Protein AF-A0A927UXX3-F1 (afdb_monomer_lite)

Foldseek 3Di:
DDVVVVCVVVVVVCVVVVVVVVVVVVVVVVVVVVVVVVVVVVVVVVVVVVVVVVVVVCVVDDDDDDDDDDDDDDDDDDDDDDDDDDDDDDDDDDDDDDDDDPDPFDLVFKWKKKQKDQQRQWIATQVFQWTAPGPPDPDRVLRIDGHHDDPVRSVVLLVLVVVLPLVVADQEDDLQQAADVRFMKIWMWIQGSNDTGIHIHTRHHPDLDHPDPSSNSVSVSSVVVVVVVCPDPRNVPRDDDDPPPD

pLDDT: mean 72.84, std 22.85, range [33.12, 98.31]

Secondary structure (DSSP, 8-state):
--HHHHHHHHHHHHHHHHHHHHHHHHHHHHHHHHHHHHHHHHHHHHHHHHHHHHHHHHGGG---------------------PPP----PPP--------------GGG-EEEEEESBTT-EEEETTTTEEES-SSSSSGGGGEEE-PPPHHHHHHHHHHHHTT-GGGS-SB---S----SS-EEEEEEEEETTEEEEEEEEEE-SSS--SSHHHHHHHHHHHHHHHHHHTSHHHHHSPPP-----

Structure (mmCIF, N/CA/C/O backbone):
data_AF-A0A927UXX3-F1
#
_entry.id   AF-A0A927UXX3-F1
#
loop_
_atom_site.group_PDB
_atom_site.id
_atom_site.type_symbol
_atom_site.label_atom_id
_atom_site.label_alt_id
_atom_site.label_comp_id
_atom_site.label_asym_id
_atom_site.label_entity_id
_atom_site.label_seq_id
_atom_site.pdbx_PDB_ins_code
_atom_site.Cartn_x
_atom_site.Cartn_y
_atom_site.Cartn_z
_atom_site.occupancy
_atom_site.B_iso_or_equiv
_atom_site.auth_seq_id
_atom_site.auth_comp_id
_atom_site.auth_asym_id
_atom_site.auth_atom_id
_atom_site.pdbx_PDB_model_num
ATOM 1 N N . MET A 1 1 ? -18.982 24.729 -26.964 1.00 47.19 1 MET A N 1
ATOM 2 C CA . MET A 1 1 ? -17.592 24.436 -26.570 1.00 47.19 1 MET A CA 1
ATOM 3 C C . MET A 1 1 ? -17.297 23.037 -27.041 1.00 47.19 1 MET A C 1
ATOM 5 O O . MET A 1 1 ? -18.075 22.145 -26.709 1.00 47.19 1 MET A O 1
ATOM 9 N N . LYS A 1 2 ? -16.298 22.874 -27.907 1.00 41.34 2 LYS A N 1
ATOM 10 C CA . LYS A 1 2 ? -15.897 21.551 -28.392 1.00 41.34 2 LYS A CA 1
ATOM 11 C C . LYS A 1 2 ? -15.046 20.890 -27.303 1.00 41.34 2 LYS A C 1
ATOM 13 O O . LYS A 1 2 ? -14.415 21.593 -26.522 1.00 41.34 2 LYS A O 1
ATOM 18 N N . LYS A 1 3 ? -15.067 19.555 -27.204 1.00 38.72 3 LYS A N 1
ATOM 19 C CA . LYS A 1 3 ? -14.290 18.807 -26.192 1.00 38.72 3 LYS A CA 1
ATOM 20 C C . LYS A 1 3 ? -12.789 19.123 -26.281 1.00 38.72 3 LYS A C 1
ATOM 22 O O . LYS A 1 3 ? -12.122 19.158 -25.260 1.00 38.72 3 LYS A O 1
ATOM 27 N N . GLU A 1 4 ? -12.303 19.437 -27.477 1.00 43.06 4 GLU A N 1
ATOM 28 C CA . GLU A 1 4 ? -10.925 19.856 -27.766 1.00 43.06 4 GLU A CA 1
ATOM 29 C C . GLU A 1 4 ? -10.535 21.160 -27.040 1.00 43.06 4 GLU A C 1
ATOM 31 O O . GLU A 1 4 ? -9.472 21.215 -26.430 1.00 43.06 4 GLU A O 1
ATOM 36 N N . ASP A 1 5 ? -11.448 22.137 -26.952 1.00 43.06 5 ASP A N 1
ATOM 37 C CA . ASP A 1 5 ? -11.224 23.406 -26.233 1.00 43.06 5 ASP A CA 1
ATOM 38 C C . ASP A 1 5 ? -11.104 23.201 -24.701 1.00 43.06 5 ASP A C 1
ATOM 40 O O . ASP A 1 5 ? -10.572 24.045 -23.982 1.00 43.06 5 ASP A O 1
ATOM 44 N N . LEU A 1 6 ? -11.622 22.077 -24.182 1.00 46.78 6 LEU A N 1
ATOM 45 C CA . LEU A 1 6 ? -11.511 21.673 -22.774 1.00 46.78 6 LEU A CA 1
ATOM 46 C C . LEU A 1 6 ? -10.175 20.970 -22.484 1.00 46.78 6 LEU A C 1
ATOM 48 O O . LEU A 1 6 ? -9.655 21.122 -21.385 1.00 46.78 6 LEU A O 1
ATOM 52 N N . PHE A 1 7 ? -9.598 20.238 -23.443 1.00 42.41 7 PHE A N 1
ATOM 53 C CA . PHE A 1 7 ? -8.296 19.576 -23.279 1.00 42.41 7 PHE A CA 1
ATOM 54 C C . PHE A 1 7 ? -7.120 20.551 -23.363 1.00 42.41 7 PHE A C 1
ATOM 56 O O . PHE A 1 7 ? -6.165 20.373 -22.612 1.00 42.41 7 PHE A O 1
ATOM 63 N N . GLU A 1 8 ? -7.202 21.594 -24.194 1.00 44.72 8 GLU A N 1
ATOM 64 C CA . GLU A 1 8 ? -6.200 22.674 -24.223 1.00 44.72 8 GLU A CA 1
ATOM 65 C C . GLU A 1 8 ? -6.219 23.470 -22.910 1.00 44.72 8 GLU A C 1
ATOM 67 O O . GLU A 1 8 ? -5.190 23.628 -22.260 1.00 44.72 8 GLU A O 1
ATOM 72 N N . SER A 1 9 ? -7.415 23.835 -22.433 1.00 50.12 9 SER A N 1
ATOM 73 C CA . SER A 1 9 ? -7.591 24.502 -21.138 1.00 50.12 9 SER A CA 1
ATOM 74 C C . SER A 1 9 ? -7.153 23.631 -19.950 1.00 50.12 9 SER A C 1
ATOM 76 O O . SER A 1 9 ? -6.574 24.154 -19.004 1.00 50.12 9 SER A O 1
ATOM 78 N N . ILE A 1 10 ? -7.407 22.317 -19.964 1.00 48.19 10 ILE A N 1
ATOM 79 C CA . ILE A 1 10 ? -6.989 21.402 -18.885 1.00 48.19 10 ILE A CA 1
ATOM 80 C C . ILE A 1 10 ? -5.500 21.047 -18.991 1.00 48.19 10 ILE A C 1
ATOM 82 O O . ILE A 1 10 ? -4.881 20.795 -17.963 1.00 48.19 10 ILE A O 1
ATOM 86 N N . GLY A 1 11 ? -4.914 21.029 -20.190 1.00 45.84 11 GLY A N 1
ATOM 87 C CA . GLY A 1 11 ? -3.477 20.849 -20.411 1.00 45.84 11 GLY A CA 1
ATOM 88 C C . GLY A 1 11 ? -2.668 22.026 -19.869 1.00 45.84 11 GLY A C 1
ATOM 89 O O . GLY A 1 11 ? -1.736 21.811 -19.100 1.00 45.84 11 GLY A O 1
ATOM 90 N N . GLU A 1 12 ? -3.104 23.257 -20.155 1.00 46.09 12 GLU A N 1
ATOM 91 C CA . GLU A 1 12 ? -2.495 24.473 -19.597 1.00 46.09 12 GLU A CA 1
ATOM 92 C C . GLU A 1 12 ? -2.657 24.549 -18.068 1.00 46.09 12 GLU A C 1
ATOM 94 O O . GLU A 1 12 ? -1.697 24.856 -17.364 1.00 46.09 12 GLU A O 1
ATOM 99 N N . ILE A 1 13 ? -3.825 24.168 -17.526 1.00 50.12 13 ILE A N 1
ATOM 100 C CA . ILE A 1 13 ? -4.035 24.081 -16.068 1.00 50.12 13 ILE A CA 1
ATOM 101 C C . ILE A 1 13 ? -3.188 22.945 -15.454 1.00 50.12 13 ILE A C 1
ATOM 103 O O . ILE A 1 13 ? -2.647 23.101 -14.364 1.00 50.12 13 ILE A O 1
ATOM 107 N N . LYS A 1 14 ? -3.024 21.796 -16.123 1.00 47.53 14 LYS A N 1
ATOM 108 C CA . LYS A 1 14 ? -2.207 20.678 -15.614 1.00 47.53 14 LYS A CA 1
ATOM 109 C C . LYS A 1 14 ? -0.721 21.007 -15.598 1.00 47.53 14 LYS A C 1
ATOM 111 O O . LYS A 1 14 ? -0.069 20.644 -14.625 1.00 47.53 14 LYS A O 1
ATOM 116 N N . ASP A 1 15 ? -0.198 21.702 -16.600 1.00 48.94 15 ASP A N 1
ATOM 117 C CA . ASP A 1 15 ? 1.211 22.098 -16.603 1.00 48.94 15 ASP A CA 1
ATOM 118 C C . ASP A 1 15 ? 1.491 23.186 -15.555 1.00 48.94 15 ASP A C 1
ATOM 120 O O . ASP A 1 15 ? 2.493 23.090 -14.848 1.00 48.94 15 ASP A O 1
ATOM 124 N N . GLU A 1 16 ? 0.572 24.133 -15.335 1.00 47.62 16 GLU A N 1
ATOM 125 C CA . GLU A 1 16 ? 0.714 25.151 -14.282 1.00 47.62 16 GLU A CA 1
ATOM 126 C C . GLU A 1 16 ? 0.650 24.536 -12.867 1.00 47.62 16 GLU A C 1
ATOM 128 O O . GLU A 1 16 ? 1.525 24.803 -12.038 1.00 47.62 16 GLU A O 1
ATOM 133 N N . TYR A 1 17 ? -0.297 23.625 -12.598 1.00 49.69 17 TYR A N 1
ATOM 134 C CA . TYR A 1 17 ? -0.423 22.961 -11.290 1.00 49.69 17 TYR A CA 1
ATOM 135 C C . TYR A 1 17 ? 0.658 21.901 -11.034 1.00 49.69 17 TYR A C 1
ATOM 137 O O . TYR A 1 17 ? 1.100 21.741 -9.893 1.00 49.69 17 TYR A O 1
ATOM 145 N N . VAL A 1 18 ? 1.113 21.175 -12.062 1.00 49.72 18 VAL A N 1
ATOM 146 C CA . VAL A 1 18 ? 2.228 20.224 -11.927 1.00 49.72 18 VAL A CA 1
ATOM 147 C C . VAL A 1 18 ? 3.533 20.980 -11.725 1.00 49.72 18 VAL A C 1
ATOM 149 O O . VAL A 1 18 ? 4.314 20.574 -10.868 1.00 49.72 18 VAL A O 1
ATOM 152 N N . GLU A 1 19 ? 3.766 22.097 -12.420 1.00 51.16 19 GLU A N 1
ATO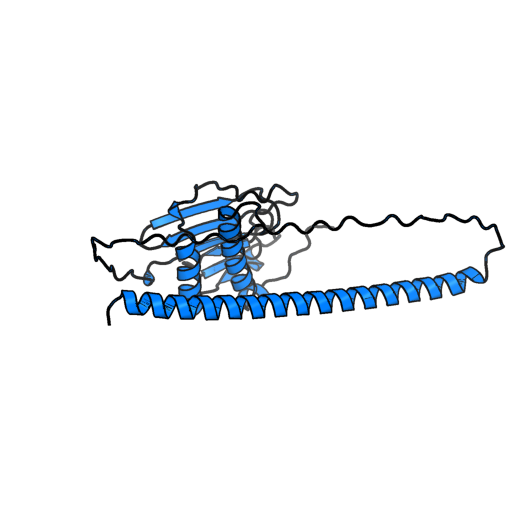M 153 C CA . GLU A 1 19 ? 4.968 22.912 -12.226 1.00 51.16 19 GLU A CA 1
ATOM 154 C C . GLU A 1 19 ? 4.964 23.626 -10.861 1.00 51.16 19 GLU A C 1
ATOM 156 O O . GLU A 1 19 ? 6.008 23.688 -10.202 1.00 51.16 19 GLU A O 1
ATOM 161 N N . GLU A 1 20 ? 3.810 24.098 -10.379 1.00 52.22 20 GLU A N 1
ATOM 162 C CA . GLU A 1 20 ? 3.670 24.704 -9.049 1.00 52.22 20 GLU A CA 1
ATOM 163 C C . GLU A 1 20 ? 3.816 23.658 -7.927 1.00 52.22 20 GLU A C 1
ATOM 165 O O . GLU A 1 20 ? 4.595 23.872 -6.994 1.00 52.22 20 GLU A O 1
ATOM 170 N N . ALA A 1 21 ? 3.227 22.464 -8.066 1.00 51.84 21 ALA A N 1
ATOM 171 C CA . ALA A 1 21 ? 3.424 21.352 -7.130 1.00 51.84 21 ALA A CA 1
ATOM 172 C C . ALA A 1 21 ? 4.865 20.809 -7.153 1.00 51.84 21 ALA A C 1
ATOM 174 O O . ALA A 1 21 ? 5.419 20.479 -6.099 1.00 51.84 21 ALA A O 1
ATOM 175 N N . HIS A 1 22 ? 5.526 20.767 -8.318 1.00 49.94 22 HIS A N 1
ATOM 176 C CA . HIS A 1 22 ? 6.949 20.425 -8.407 1.00 49.94 22 HIS A CA 1
ATOM 177 C C . HIS A 1 22 ? 7.821 21.504 -7.758 1.00 49.94 22 HIS A C 1
ATOM 179 O O . HIS A 1 22 ? 8.763 21.169 -7.037 1.00 49.94 22 HIS A O 1
ATOM 185 N N . LYS A 1 23 ? 7.514 22.794 -7.951 1.00 51.22 23 LYS A N 1
ATOM 186 C CA . LYS A 1 23 ? 8.224 23.906 -7.296 1.00 51.22 23 LYS A CA 1
ATOM 187 C C . LYS A 1 23 ? 8.028 23.864 -5.782 1.00 51.22 23 LYS A C 1
ATOM 189 O O . LYS A 1 23 ? 9.021 23.951 -5.059 1.00 51.22 23 LYS A O 1
ATOM 194 N N . GLU A 1 24 ? 6.816 23.637 -5.282 1.00 49.62 24 GLU A N 1
ATOM 195 C CA . GLU A 1 24 ? 6.557 23.491 -3.847 1.00 49.62 24 GLU A CA 1
ATOM 196 C C . GLU A 1 24 ? 7.205 22.231 -3.260 1.00 49.62 24 GLU A C 1
ATOM 198 O O . GLU A 1 24 ? 7.810 22.301 -2.187 1.00 49.62 24 GLU A O 1
ATOM 203 N N . CYS A 1 25 ? 7.184 21.099 -3.969 1.00 49.12 25 CYS A N 1
ATOM 204 C CA . CYS A 1 25 ? 7.845 19.863 -3.544 1.00 49.12 25 CYS A CA 1
ATOM 205 C C . CYS A 1 25 ? 9.378 20.014 -3.531 1.00 49.12 25 CYS A C 1
ATOM 207 O O . CYS A 1 25 ? 10.034 19.641 -2.555 1.00 49.12 25 CYS A O 1
ATOM 209 N N . ILE A 1 26 ? 9.965 20.669 -4.540 1.00 51.59 26 ILE A N 1
ATOM 210 C CA . ILE A 1 26 ? 11.399 20.998 -4.586 1.00 51.59 26 ILE A CA 1
ATOM 211 C C . ILE A 1 26 ? 11.767 21.995 -3.479 1.00 51.59 26 ILE A C 1
ATOM 213 O O . ILE A 1 26 ? 12.810 21.834 -2.840 1.00 51.59 26 ILE A O 1
ATOM 217 N N . VAL A 1 27 ? 10.931 22.999 -3.198 1.00 53.09 27 VAL A N 1
ATOM 218 C CA . VAL A 1 27 ? 11.154 23.966 -2.110 1.00 53.09 27 VAL A CA 1
ATOM 219 C C . VAL A 1 27 ? 11.043 23.284 -0.743 1.00 53.09 27 VAL A C 1
ATOM 221 O O . VAL A 1 27 ? 11.898 23.512 0.116 1.00 53.09 27 VAL A O 1
ATOM 224 N N . LYS A 1 28 ? 10.079 22.379 -0.541 1.00 51.03 28 LYS A N 1
ATOM 225 C CA . LYS A 1 28 ? 9.902 21.608 0.704 1.00 51.03 28 LYS A CA 1
ATOM 226 C C . LYS A 1 28 ? 11.042 20.600 0.906 1.00 51.03 28 LYS A C 1
ATOM 228 O O . LYS A 1 28 ? 11.599 20.532 2.003 1.00 51.03 28 LYS A O 1
ATOM 233 N N . LYS A 1 29 ? 11.496 19.926 -0.160 1.00 48.56 29 LYS A N 1
ATOM 234 C CA . LYS A 1 29 ? 12.677 19.038 -0.166 1.00 48.56 29 LYS A CA 1
ATOM 235 C C . LYS A 1 29 ? 13.975 19.812 0.097 1.00 48.56 29 LYS A C 1
ATOM 237 O O . LYS A 1 29 ? 14.795 19.372 0.902 1.00 48.56 29 LYS A O 1
ATOM 242 N N . LYS A 1 30 ? 14.146 21.012 -0.480 1.00 50.16 30 LYS A N 1
ATOM 243 C CA . LYS A 1 30 ? 15.277 21.915 -0.175 1.00 50.16 30 LYS A CA 1
ATOM 244 C C . LYS A 1 30 ? 15.240 22.418 1.272 1.00 50.16 30 LYS A C 1
ATOM 246 O O . LYS A 1 30 ? 16.288 22.458 1.916 1.00 50.16 30 LYS A O 1
ATOM 251 N N . ARG A 1 31 ? 14.060 22.747 1.811 1.00 49.47 31 ARG A N 1
ATOM 252 C CA . ARG A 1 31 ? 13.892 23.210 3.200 1.00 49.47 31 ARG A CA 1
ATOM 253 C C . ARG A 1 31 ? 14.181 22.101 4.216 1.00 49.47 31 ARG A C 1
ATOM 255 O O . ARG A 1 31 ? 14.863 22.361 5.205 1.00 49.47 31 ARG A O 1
ATOM 262 N N . ASN A 1 32 ? 13.760 20.867 3.932 1.00 51.31 32 ASN A N 1
ATOM 263 C CA . ASN A 1 32 ? 14.058 19.699 4.766 1.00 51.31 32 ASN A CA 1
ATOM 264 C C . ASN A 1 32 ? 15.544 19.309 4.701 1.00 51.31 32 ASN A C 1
ATOM 266 O O . ASN A 1 32 ? 16.142 19.022 5.736 1.00 51.31 32 ASN A O 1
ATOM 270 N N . ASN A 1 33 ? 16.184 19.408 3.530 1.00 54.94 33 ASN A N 1
ATOM 271 C CA . ASN A 1 33 ? 17.631 19.203 3.410 1.00 54.94 33 ASN A CA 1
ATOM 272 C C . ASN A 1 33 ? 18.452 20.292 4.119 1.00 54.94 33 ASN A C 1
ATOM 274 O O . ASN A 1 33 ? 19.500 19.990 4.686 1.00 54.94 33 ASN A O 1
ATOM 278 N N . ALA A 1 34 ? 17.994 21.547 4.132 1.00 56.59 34 ALA A N 1
ATOM 279 C CA . ALA A 1 34 ? 18.649 22.613 4.892 1.00 56.59 34 ALA A CA 1
ATOM 280 C C . ALA A 1 34 ? 18.532 22.389 6.411 1.00 56.59 34 ALA A C 1
ATOM 282 O O . ALA A 1 34 ? 19.519 22.544 7.129 1.00 56.59 34 ALA A O 1
ATOM 283 N N . TRP A 1 35 ? 17.361 21.953 6.890 1.00 52.16 35 TRP A N 1
ATOM 284 C CA . TRP A 1 35 ? 17.145 21.592 8.295 1.00 52.16 35 TRP A CA 1
ATOM 285 C C . TRP A 1 35 ? 17.975 20.373 8.723 1.00 52.16 35 TRP A C 1
ATOM 287 O O . TRP A 1 35 ? 18.614 20.413 9.772 1.00 52.16 35 TRP A O 1
ATOM 297 N N . MET A 1 36 ? 18.060 19.333 7.887 1.00 53.25 36 MET A N 1
ATOM 298 C CA . MET A 1 36 ? 18.908 18.158 8.137 1.00 53.25 36 MET A CA 1
ATOM 299 C C . MET A 1 36 ? 20.404 18.508 8.139 1.00 53.25 36 MET A C 1
ATOM 301 O O . MET A 1 36 ? 21.141 18.040 9.007 1.00 53.25 36 MET A O 1
ATOM 305 N N . LYS A 1 37 ? 20.861 19.398 7.243 1.00 55.34 37 LYS A N 1
ATOM 306 C CA . LYS A 1 37 ? 22.239 19.923 7.268 1.00 55.34 37 LYS A CA 1
ATOM 307 C C . LYS A 1 37 ? 22.514 20.761 8.517 1.00 55.34 37 LYS A C 1
ATOM 309 O O . LYS A 1 37 ? 23.597 20.647 9.087 1.00 55.34 37 LYS A O 1
ATOM 314 N N . TYR A 1 38 ? 21.549 21.560 8.977 1.00 59.59 38 TYR A N 1
ATOM 315 C CA . TYR A 1 38 ? 21.686 22.335 10.211 1.00 59.59 38 TYR A CA 1
ATOM 316 C C . TYR A 1 38 ? 21.766 21.424 11.444 1.00 59.59 38 TYR A C 1
ATOM 318 O O . TYR A 1 38 ? 22.685 21.576 12.244 1.00 59.59 38 TYR A O 1
ATOM 326 N N . ILE A 1 39 ? 20.893 20.416 11.554 1.00 60.72 39 ILE A N 1
ATOM 327 C CA . ILE A 1 39 ? 20.929 19.424 12.644 1.00 60.72 39 ILE A CA 1
ATOM 328 C C . ILE A 1 39 ? 22.248 18.638 12.628 1.00 60.72 39 ILE A C 1
ATOM 330 O O . ILE A 1 39 ? 22.878 18.487 13.673 1.00 60.72 39 ILE A O 1
ATOM 334 N N . SER A 1 40 ? 22.714 18.203 11.452 1.00 50.53 40 SER A N 1
ATOM 335 C CA . SER A 1 40 ? 24.003 17.516 11.300 1.00 50.53 40 SER A CA 1
ATOM 336 C C . SER A 1 40 ? 25.188 18.408 11.695 1.00 50.53 40 SER A C 1
ATOM 338 O O . SER A 1 40 ? 26.091 17.958 12.400 1.00 50.53 40 SER A O 1
ATOM 340 N N . THR A 1 41 ? 25.159 19.693 11.332 1.00 64.44 41 THR A N 1
ATOM 341 C CA . THR A 1 41 ? 26.217 20.652 11.693 1.00 64.44 41 THR A CA 1
ATOM 342 C C . THR A 1 41 ? 26.222 20.939 13.196 1.00 64.44 41 THR A C 1
ATOM 344 O O . THR A 1 41 ? 27.284 20.946 13.816 1.00 64.44 41 THR A O 1
ATOM 347 N N . VAL A 1 42 ? 25.050 21.116 13.815 1.00 64.94 42 VAL A N 1
ATOM 348 C CA . VAL A 1 42 ? 24.925 21.329 15.268 1.00 64.94 42 VAL A CA 1
ATOM 349 C C . VAL A 1 42 ? 25.365 20.084 16.046 1.00 64.94 42 VAL A C 1
ATOM 351 O O . VAL A 1 42 ? 26.093 20.212 17.031 1.00 64.94 42 VAL A O 1
ATOM 354 N N . ALA A 1 43 ? 25.008 18.882 15.582 1.00 61.94 43 ALA A N 1
ATOM 355 C CA . ALA A 1 43 ? 25.474 17.626 16.170 1.00 61.94 43 ALA A CA 1
ATOM 356 C C . ALA A 1 43 ? 26.996 17.449 16.021 1.00 61.94 43 ALA A C 1
ATOM 358 O O . ALA A 1 43 ? 27.665 17.057 16.978 1.00 61.94 43 ALA A O 1
ATOM 359 N N . GLY A 1 44 ? 27.561 17.810 14.863 1.00 62.00 44 GLY A N 1
ATOM 360 C CA . GLY A 1 44 ? 29.006 17.813 14.627 1.00 62.00 44 GLY A CA 1
ATOM 361 C C . GLY A 1 44 ? 29.752 18.779 15.550 1.00 62.00 44 GLY A C 1
ATOM 362 O O . GLY A 1 44 ? 30.758 18.402 16.148 1.00 62.00 44 GLY A O 1
ATOM 363 N N . ILE A 1 45 ? 29.230 19.994 15.747 1.00 66.88 45 ILE A N 1
ATOM 364 C CA . ILE A 1 45 ? 29.806 20.979 16.677 1.00 66.88 45 ILE A CA 1
ATOM 365 C C . ILE A 1 45 ? 29.720 20.472 18.124 1.00 66.88 45 ILE A C 1
ATOM 367 O O . ILE A 1 45 ? 30.704 20.567 18.855 1.00 66.88 45 ILE A O 1
ATOM 371 N N . ALA A 1 46 ? 28.596 19.881 18.542 1.00 62.66 46 ALA A N 1
ATOM 372 C CA . ALA A 1 46 ? 28.449 19.312 19.885 1.00 62.66 46 ALA A CA 1
ATOM 373 C C . ALA A 1 46 ? 29.420 18.143 20.138 1.00 62.66 46 ALA A C 1
ATOM 375 O O . ALA A 1 46 ? 30.039 18.075 21.204 1.00 62.66 46 ALA A O 1
ATOM 376 N N . ALA A 1 47 ? 29.616 17.268 19.148 1.00 63.84 47 ALA A N 1
ATOM 377 C CA . ALA A 1 47 ? 30.608 16.197 19.213 1.00 63.84 47 ALA A CA 1
ATOM 378 C C . ALA A 1 47 ? 32.040 16.754 19.280 1.00 63.84 47 ALA A C 1
ATOM 380 O O . ALA A 1 47 ? 32.848 16.277 20.075 1.00 63.84 47 ALA A O 1
ATOM 381 N N . LEU A 1 48 ? 32.342 17.813 18.525 1.00 65.00 48 LEU A N 1
ATOM 382 C CA . LEU A 1 48 ? 33.650 18.469 18.547 1.00 65.00 48 LEU A CA 1
ATOM 383 C C . LEU A 1 48 ? 33.917 19.160 19.897 1.00 65.00 48 LEU A C 1
ATOM 385 O O . LEU A 1 48 ? 35.017 19.046 20.434 1.00 65.00 48 LEU A O 1
ATOM 389 N N . PHE A 1 49 ? 32.904 19.778 20.514 1.00 66.38 49 PHE A N 1
ATOM 390 C CA . PHE A 1 49 ? 32.992 20.295 21.885 1.00 66.38 49 PHE A CA 1
ATOM 391 C C . PHE A 1 49 ? 33.199 19.180 22.918 1.00 66.38 49 PHE A C 1
ATOM 393 O O . PHE A 1 49 ? 34.017 19.343 23.824 1.00 66.38 49 PHE A O 1
ATOM 400 N N . ALA A 1 50 ? 32.524 18.036 22.779 1.00 64.69 50 ALA A N 1
ATOM 401 C CA . ALA A 1 50 ? 32.739 16.885 23.656 1.00 64.69 50 ALA A CA 1
ATOM 402 C C . ALA A 1 50 ? 34.168 16.334 23.521 1.00 64.69 50 ALA A C 1
ATOM 404 O O . ALA A 1 50 ? 34.824 16.085 24.534 1.00 64.69 50 ALA A O 1
ATOM 405 N N . VAL A 1 51 ? 34.691 16.233 22.292 1.00 65.69 51 VAL A N 1
ATOM 406 C CA . VAL A 1 51 ? 36.085 15.845 22.037 1.00 65.69 51 VAL A CA 1
ATOM 407 C C . VAL A 1 51 ? 37.049 16.866 22.633 1.00 65.69 51 VAL A C 1
ATOM 409 O O . VAL A 1 51 ? 37.978 16.442 23.302 1.00 65.69 51 VAL A O 1
ATOM 412 N N . ILE A 1 52 ? 36.821 18.179 22.503 1.00 68.12 52 ILE A N 1
ATOM 413 C CA . ILE A 1 52 ? 37.673 19.219 23.117 1.00 68.12 52 ILE A CA 1
ATOM 414 C C . ILE A 1 52 ? 37.648 19.145 24.650 1.00 68.12 52 ILE A C 1
ATOM 416 O O . ILE A 1 52 ? 38.693 19.285 25.280 1.00 68.12 52 ILE A O 1
ATOM 420 N N . VAL A 1 53 ? 36.493 18.898 25.275 1.00 65.88 53 VAL A N 1
ATOM 421 C CA . VAL A 1 53 ? 36.390 18.749 26.741 1.00 65.88 53 VAL A CA 1
ATOM 422 C C . VAL A 1 53 ? 37.109 17.484 27.219 1.00 65.88 53 VAL A C 1
ATOM 424 O O . VAL A 1 53 ? 37.781 17.505 28.255 1.00 65.88 53 VAL A O 1
ATOM 427 N N . ILE A 1 54 ? 37.013 16.392 26.458 1.00 64.00 54 ILE A N 1
ATOM 428 C CA . ILE A 1 54 ? 37.748 15.153 26.727 1.00 64.00 54 ILE A CA 1
ATOM 429 C C . ILE A 1 54 ? 39.253 15.391 26.520 1.00 64.00 54 ILE A C 1
ATOM 431 O O . ILE A 1 54 ? 40.033 15.147 27.437 1.00 64.00 54 ILE A O 1
ATOM 435 N N . PHE A 1 55 ? 39.676 15.971 25.394 1.00 55.12 55 PHE A N 1
ATOM 436 C CA . PHE A 1 55 ? 41.080 16.288 25.109 1.00 55.12 55 PHE A CA 1
ATOM 437 C C . PHE A 1 55 ? 41.667 17.268 26.130 1.00 55.12 55 PHE A C 1
ATOM 439 O O . PHE A 1 55 ? 42.780 17.061 26.594 1.00 55.12 55 PHE A O 1
ATOM 446 N N . GLY A 1 56 ? 40.915 18.274 26.581 1.00 56.59 56 GLY A N 1
ATOM 447 C CA . GLY A 1 56 ? 41.335 19.193 27.642 1.00 56.59 56 GLY A CA 1
ATOM 448 C C . GLY A 1 56 ? 41.598 18.492 28.981 1.00 56.59 56 GLY A C 1
ATOM 449 O O . GLY A 1 56 ? 42.492 18.900 29.724 1.00 56.59 56 GLY A O 1
ATOM 450 N N . LYS A 1 57 ? 40.886 17.394 29.276 1.00 54.62 57 LYS A N 1
ATOM 451 C CA . LYS A 1 57 ? 41.193 16.524 30.424 1.00 54.62 57 LYS A CA 1
ATOM 452 C C . LYS A 1 57 ? 42.416 15.632 30.181 1.00 54.62 57 LYS A C 1
ATOM 454 O O . LYS A 1 57 ? 43.181 15.412 31.119 1.00 54.62 57 LYS A O 1
ATOM 459 N N . TYR A 1 58 ? 42.625 15.157 28.953 1.00 49.50 58 TYR A N 1
ATOM 460 C CA . TYR A 1 58 ? 43.743 14.273 28.595 1.00 49.50 58 TYR A CA 1
ATOM 461 C C . TYR A 1 58 ? 45.078 15.006 28.357 1.00 49.50 58 TYR A C 1
ATOM 463 O O . TYR A 1 58 ? 46.128 14.440 28.639 1.00 49.50 58 TYR A O 1
ATOM 471 N N . VAL A 1 59 ? 45.082 16.284 27.956 1.00 47.28 59 VAL A N 1
ATOM 472 C CA . VAL A 1 59 ? 46.307 17.090 27.734 1.00 47.28 59 VAL A CA 1
ATOM 473 C C . VAL A 1 59 ? 47.076 17.372 29.035 1.00 47.28 59 VAL A C 1
ATOM 475 O O . VAL A 1 59 ? 48.276 17.627 29.001 1.00 47.28 59 VAL A O 1
ATOM 478 N N . LYS A 1 60 ? 46.448 17.232 30.213 1.00 48.00 60 LYS A N 1
ATOM 479 C CA . LYS A 1 60 ? 47.170 17.266 31.501 1.00 48.00 60 LYS A CA 1
ATOM 480 C C . LYS A 1 60 ? 48.014 16.001 31.751 1.00 48.00 60 LYS A C 1
ATOM 482 O O . LYS A 1 60 ? 48.828 15.983 32.671 1.00 48.00 60 LYS A O 1
ATOM 487 N N . TYR A 1 61 ? 47.830 14.961 30.940 1.00 50.69 61 TYR A N 1
ATOM 488 C CA . TYR A 1 61 ? 48.459 13.654 31.083 1.00 50.69 61 TYR A CA 1
ATOM 489 C C . TYR A 1 61 ? 48.840 13.073 29.716 1.00 50.69 61 TYR A C 1
ATOM 491 O O . TYR A 1 61 ? 48.281 12.054 29.342 1.00 50.69 61 TYR A O 1
ATOM 499 N N . MET A 1 62 ? 49.787 13.662 28.977 1.00 38.62 62 MET A N 1
ATOM 500 C CA . MET A 1 62 ? 50.685 12.868 28.118 1.00 38.62 62 MET A CA 1
ATOM 501 C C . MET A 1 62 ? 51.952 13.638 27.700 1.00 38.62 62 MET A C 1
ATOM 503 O O . MET A 1 62 ? 51.878 14.837 27.431 1.00 38.62 62 MET A O 1
ATOM 507 N N . PRO A 1 63 ? 53.110 12.949 27.654 1.00 42.19 63 PRO A N 1
ATOM 508 C CA . PRO A 1 63 ? 54.393 13.493 27.221 1.00 42.19 63 PRO A CA 1
ATOM 509 C C . PRO A 1 63 ? 54.534 13.539 25.689 1.00 42.19 63 PRO A C 1
ATOM 511 O O . PRO A 1 63 ? 53.948 12.738 24.962 1.00 42.19 63 PRO A O 1
ATOM 514 N N . GLU A 1 64 ? 55.358 14.480 25.224 1.00 47.75 64 GLU A N 1
ATOM 515 C CA . GLU A 1 64 ? 55.724 14.726 23.825 1.00 47.75 64 GLU A CA 1
ATOM 516 C C . GLU A 1 64 ? 56.174 13.466 23.081 1.00 47.75 64 GLU A C 1
ATOM 518 O O . GLU A 1 64 ? 57.133 12.821 23.494 1.00 47.75 64 GLU A O 1
ATOM 523 N N . THR A 1 65 ? 55.602 13.202 21.901 1.00 42.22 65 THR A N 1
ATOM 524 C CA . THR A 1 65 ? 56.367 12.598 20.799 1.00 42.22 65 THR A CA 1
ATOM 525 C C . THR A 1 65 ? 55.836 12.979 19.411 1.00 42.22 65 THR A C 1
ATOM 527 O O . THR A 1 65 ? 54.711 12.683 19.040 1.00 42.22 65 THR A O 1
ATOM 530 N N . ARG A 1 66 ? 56.756 13.610 18.671 1.00 37.75 66 ARG A N 1
ATOM 531 C CA . ARG A 1 66 ? 57.134 13.439 17.258 1.00 37.75 66 ARG A CA 1
ATOM 532 C C . ARG A 1 66 ? 56.103 13.692 16.136 1.00 37.75 66 ARG A C 1
ATOM 534 O O . ARG A 1 66 ? 55.174 12.933 15.901 1.00 37.75 66 ARG A O 1
ATOM 541 N N . LYS A 1 67 ? 56.415 14.771 15.409 1.00 43.62 67 LYS A N 1
ATOM 542 C CA . LYS A 1 67 ? 55.979 15.175 14.067 1.00 43.62 67 LYS A CA 1
ATOM 543 C C . LYS A 1 67 ? 56.261 14.072 13.046 1.00 43.62 67 LYS A C 1
ATOM 545 O O . LYS A 1 67 ? 57.302 13.446 13.187 1.00 43.62 67 LYS A O 1
ATOM 550 N N . ASP A 1 68 ? 55.402 13.944 12.035 1.00 41.44 68 ASP A N 1
ATOM 551 C CA . ASP A 1 68 ? 55.805 13.841 10.626 1.00 41.44 68 ASP A CA 1
ATOM 552 C C . ASP A 1 68 ? 54.633 14.252 9.711 1.00 41.44 68 ASP A C 1
ATOM 554 O O . ASP A 1 68 ? 53.471 13.920 9.951 1.00 41.44 68 ASP A O 1
ATOM 558 N N . GLU A 1 69 ? 54.976 15.070 8.716 1.00 46.75 69 GLU A N 1
ATOM 559 C CA . GLU A 1 69 ? 54.137 15.645 7.664 1.00 46.75 69 GLU A CA 1
ATOM 560 C C . GLU A 1 69 ? 53.651 14.579 6.679 1.00 46.75 69 GLU A C 1
ATOM 562 O O . GLU A 1 69 ? 54.442 13.753 6.230 1.00 46.75 69 GLU A O 1
ATOM 567 N N . ILE A 1 70 ? 52.397 14.676 6.227 1.00 41.22 70 ILE A N 1
ATOM 568 C CA . ILE A 1 70 ? 51.999 14.131 4.923 1.00 41.22 70 ILE A CA 1
ATOM 569 C C . ILE A 1 70 ? 51.156 15.183 4.202 1.00 41.22 70 ILE A C 1
ATOM 571 O O . ILE A 1 70 ? 50.023 15.477 4.581 1.00 41.22 70 ILE A O 1
ATOM 575 N N . ALA A 1 71 ? 51.765 15.762 3.169 1.00 36.09 71 ALA A N 1
ATOM 576 C CA . ALA A 1 71 ? 51.143 16.619 2.176 1.00 36.09 71 ALA A CA 1
ATOM 577 C C . ALA A 1 71 ? 50.310 15.779 1.192 1.00 36.09 71 ALA A C 1
ATOM 579 O O . ALA A 1 71 ? 50.744 14.709 0.765 1.00 36.09 71 ALA A O 1
ATOM 580 N N . ILE A 1 72 ? 49.143 16.290 0.800 1.00 41.84 72 ILE A N 1
ATOM 581 C CA . ILE A 1 72 ? 48.339 15.767 -0.312 1.00 41.84 72 ILE A CA 1
ATOM 582 C C . ILE A 1 72 ? 48.381 16.824 -1.427 1.00 41.84 72 ILE A C 1
ATOM 584 O O . ILE A 1 72 ? 48.076 17.983 -1.138 1.00 41.84 72 ILE A O 1
ATOM 588 N N . PRO A 1 73 ? 48.778 16.475 -2.664 1.00 47.06 73 PRO A N 1
ATOM 589 C CA . PRO A 1 73 ? 48.803 17.414 -3.777 1.00 47.06 73 PRO A CA 1
ATOM 590 C C . PRO A 1 73 ? 47.417 17.576 -4.418 1.00 47.06 73 PRO A C 1
ATOM 592 O O . PRO A 1 73 ? 46.658 16.616 -4.553 1.00 47.06 73 PRO A O 1
ATOM 595 N N . GLU A 1 74 ? 47.132 18.809 -4.833 1.00 45.72 74 GLU A N 1
ATOM 596 C CA . GLU A 1 74 ? 46.056 19.188 -5.750 1.00 45.72 74 GLU A CA 1
ATOM 597 C C . GLU A 1 74 ? 46.260 18.537 -7.128 1.00 45.72 74 GLU A C 1
ATOM 599 O O . GLU A 1 74 ? 47.384 18.470 -7.630 1.00 45.72 74 GLU A O 1
ATOM 604 N N . SER A 1 75 ? 45.171 18.116 -7.776 1.00 39.88 75 SER A N 1
ATOM 605 C CA . SER A 1 75 ? 45.160 17.899 -9.223 1.00 39.88 75 SER A CA 1
ATOM 606 C C . SER A 1 75 ? 43.863 18.407 -9.844 1.00 39.88 75 SER A C 1
ATOM 608 O O . SER A 1 75 ? 42.761 18.076 -9.404 1.00 39.88 75 SER A O 1
ATOM 610 N N . GLU A 1 76 ? 44.082 19.227 -10.861 1.00 42.56 76 GLU A N 1
ATOM 611 C CA . GLU A 1 76 ? 43.195 20.052 -11.667 1.00 42.56 76 GLU A CA 1
ATOM 612 C C . GLU A 1 76 ? 42.162 19.307 -12.533 1.00 42.56 76 GLU A C 1
ATOM 614 O O . GLU A 1 76 ? 42.379 18.188 -12.988 1.00 42.56 76 GLU A O 1
ATOM 619 N N . MET A 1 77 ? 41.066 20.037 -12.777 1.00 43.09 77 MET A N 1
ATOM 620 C CA . MET A 1 77 ? 40.352 20.285 -14.043 1.00 43.09 77 MET A CA 1
ATOM 621 C C . MET A 1 77 ? 40.212 19.170 -15.095 1.00 43.09 77 MET A C 1
ATOM 623 O O . MET A 1 77 ? 41.182 18.745 -15.715 1.00 43.09 77 MET A O 1
ATOM 627 N N . ALA A 1 78 ? 38.960 18.914 -15.484 1.00 40.16 78 ALA A N 1
ATOM 628 C CA . ALA A 1 78 ? 38.584 18.860 -16.898 1.00 40.16 78 ALA A CA 1
ATOM 629 C C . ALA A 1 78 ? 37.092 19.198 -17.046 1.00 40.16 78 ALA A C 1
ATOM 631 O O . ALA A 1 78 ? 36.218 18.387 -16.751 1.00 40.16 78 ALA A O 1
ATOM 632 N N . ASP A 1 79 ? 36.847 20.433 -17.476 1.00 43.94 79 ASP A N 1
ATOM 633 C CA . ASP A 1 79 ? 35.568 20.971 -17.927 1.00 43.94 79 ASP A CA 1
ATOM 634 C C . ASP A 1 79 ? 35.410 20.608 -19.411 1.00 43.94 79 ASP A C 1
ATOM 636 O O . ASP A 1 79 ? 36.324 20.852 -20.204 1.00 43.94 79 ASP A O 1
ATOM 640 N N . THR A 1 80 ? 34.289 20.001 -19.798 1.00 41.03 80 THR A N 1
ATOM 641 C CA . THR A 1 80 ? 33.947 19.787 -21.215 1.00 41.03 80 THR A CA 1
ATOM 642 C C . THR A 1 80 ? 32.455 20.025 -21.415 1.00 41.03 80 THR A C 1
ATOM 644 O O . THR A 1 80 ? 31.640 19.117 -21.283 1.00 41.03 80 THR A O 1
ATOM 647 N N . ASP A 1 81 ? 32.123 21.273 -21.739 1.00 42.50 81 ASP A N 1
ATOM 648 C CA . ASP A 1 81 ? 30.844 21.676 -22.318 1.00 42.50 81 ASP A CA 1
ATOM 649 C C . ASP A 1 81 ? 30.796 21.266 -23.796 1.00 42.50 81 ASP A C 1
ATOM 651 O O . ASP A 1 81 ? 31.589 21.735 -24.616 1.00 42.50 81 ASP A O 1
ATOM 655 N N . VAL A 1 82 ? 29.833 20.414 -24.149 1.00 40.41 82 VAL A N 1
ATOM 656 C CA . VAL A 1 82 ? 29.388 20.207 -25.533 1.00 40.41 82 VAL A CA 1
ATOM 657 C C . VAL A 1 82 ? 27.861 20.192 -25.528 1.00 40.41 82 VAL A C 1
ATOM 659 O O . VAL A 1 82 ? 27.238 19.199 -25.158 1.00 40.41 82 VAL A O 1
ATOM 662 N N . MET A 1 83 ? 27.260 21.309 -25.940 1.00 48.06 83 MET A N 1
ATOM 663 C CA . MET A 1 83 ? 25.857 21.374 -26.352 1.00 48.06 83 MET A CA 1
ATOM 664 C C . MET A 1 83 ? 25.735 20.918 -27.811 1.00 48.06 83 MET A C 1
ATOM 666 O O . MET A 1 83 ? 26.493 21.409 -28.649 1.00 48.06 83 MET A O 1
ATOM 670 N N . PRO A 1 84 ? 24.764 20.059 -28.150 1.00 48.84 84 PRO A N 1
ATOM 671 C CA . PRO A 1 84 ? 24.215 20.006 -29.494 1.00 48.84 84 PRO A CA 1
ATOM 672 C C . PRO A 1 84 ? 22.870 20.739 -29.579 1.00 48.84 84 PRO A C 1
ATOM 674 O O . PRO A 1 84 ? 22.050 20.712 -28.659 1.00 48.84 84 PRO A O 1
ATOM 677 N N . GLU A 1 85 ? 22.714 21.422 -30.708 1.00 43.66 85 GLU A N 1
ATOM 678 C CA . GLU A 1 85 ? 21.612 22.288 -31.111 1.00 43.66 85 GLU A CA 1
ATOM 679 C C . GLU A 1 85 ? 20.285 21.527 -31.260 1.00 43.66 85 GLU A C 1
ATOM 681 O O . GLU A 1 85 ? 20.246 20.348 -31.613 1.00 43.66 85 GLU A O 1
ATOM 686 N N . ALA A 1 86 ? 19.193 22.231 -30.962 1.00 39.88 86 ALA A N 1
ATOM 687 C CA . ALA A 1 86 ? 17.829 21.770 -31.147 1.00 39.88 86 ALA A CA 1
ATOM 688 C C . ALA A 1 86 ? 17.405 22.019 -32.598 1.00 39.88 86 ALA A C 1
ATOM 690 O O . ALA A 1 86 ? 17.201 23.170 -32.982 1.00 39.88 86 ALA A O 1
ATOM 691 N N . ASP A 1 87 ? 17.252 20.943 -33.370 1.00 41.47 87 ASP A N 1
ATOM 692 C CA . ASP A 1 87 ? 16.580 20.988 -34.663 1.00 41.47 87 ASP A CA 1
ATOM 693 C C . ASP A 1 87 ? 15.093 20.647 -34.512 1.00 41.47 87 ASP A C 1
ATOM 695 O O . ASP A 1 87 ? 14.683 19.618 -33.970 1.00 41.47 87 ASP A O 1
ATOM 699 N N . ASP A 1 88 ? 14.328 21.604 -35.013 1.00 49.38 88 ASP A N 1
ATOM 700 C CA . ASP A 1 88 ? 12.898 21.706 -35.233 1.00 49.38 88 ASP A CA 1
ATOM 701 C C . ASP A 1 88 ? 12.345 20.539 -36.072 1.00 49.38 88 ASP A C 1
ATOM 703 O O . ASP A 1 88 ? 12.735 20.335 -37.223 1.00 49.38 88 ASP A O 1
ATOM 707 N N . MET A 1 89 ? 11.409 19.778 -35.503 1.00 41.88 89 MET A N 1
ATOM 708 C CA . MET A 1 89 ? 10.516 18.896 -36.258 1.00 41.88 89 MET A CA 1
ATOM 709 C C . MET A 1 89 ? 9.146 18.851 -35.579 1.00 41.88 89 MET A C 1
ATOM 711 O O . MET A 1 89 ? 8.874 18.019 -34.715 1.00 41.88 89 MET A O 1
ATOM 715 N N . SER A 1 90 ? 8.274 19.763 -36.003 1.00 45.78 90 SER A N 1
ATOM 716 C CA . SER A 1 90 ? 6.824 19.638 -35.839 1.00 45.78 90 SER A CA 1
ATOM 717 C C . SER A 1 90 ? 6.276 18.594 -36.823 1.00 45.78 90 SER A C 1
ATOM 719 O O . SER A 1 90 ? 6.508 18.739 -38.025 1.00 45.78 90 SER A O 1
ATOM 721 N N . PRO A 1 91 ? 5.523 17.573 -36.381 1.00 45.66 91 PRO A N 1
ATOM 722 C CA . PRO A 1 91 ? 4.686 16.796 -37.279 1.00 45.66 91 PRO A CA 1
ATOM 723 C C . PRO A 1 91 ? 3.263 17.368 -37.301 1.00 45.66 91 PRO A C 1
ATOM 725 O O . PRO A 1 91 ? 2.574 17.407 -36.283 1.00 45.66 91 PRO A O 1
ATOM 728 N N . GLU A 1 92 ? 2.828 17.786 -38.488 1.00 46.62 92 GLU A N 1
ATOM 729 C CA . GLU A 1 92 ? 1.416 17.972 -38.822 1.00 46.62 92 GLU A CA 1
ATOM 730 C C . GLU A 1 92 ? 0.687 16.629 -38.644 1.00 46.62 92 GLU A C 1
ATOM 732 O O . GLU A 1 92 ? 1.114 15.611 -39.194 1.00 46.62 92 GLU A O 1
ATOM 737 N N . TYR A 1 93 ? -0.397 16.617 -37.863 1.00 39.62 93 TYR A N 1
ATOM 738 C CA . TYR A 1 93 ? -1.307 15.477 -37.771 1.00 39.62 93 TYR A CA 1
ATOM 739 C C . TYR A 1 93 ? -2.692 15.899 -38.254 1.00 39.62 93 TYR A C 1
ATOM 741 O O . TYR A 1 93 ? -3.410 16.644 -37.586 1.00 39.62 93 TYR A O 1
ATOM 749 N N . ASP A 1 94 ? -3.031 15.397 -39.439 1.00 37.94 94 ASP A N 1
ATOM 750 C CA . ASP A 1 94 ? -4.376 15.380 -39.992 1.00 37.94 94 ASP A CA 1
ATOM 751 C C . ASP A 1 94 ? -5.271 14.489 -39.124 1.00 37.94 94 ASP A C 1
ATOM 753 O O . ASP A 1 94 ? -4.943 13.337 -38.823 1.00 37.94 94 ASP A O 1
ATOM 757 N N . GLY A 1 95 ? -6.409 15.040 -38.707 1.00 41.12 95 GLY A N 1
ATOM 758 C CA . GLY A 1 95 ? -7.438 14.294 -38.003 1.00 41.12 95 GLY A CA 1
ATOM 759 C C . GLY A 1 95 ? -8.197 13.349 -38.927 1.00 41.12 95 GLY A C 1
ATOM 760 O O . GLY A 1 95 ? -8.454 13.687 -40.078 1.00 41.12 95 GLY A O 1
ATOM 761 N N . ASP A 1 96 ? -8.629 12.207 -38.390 1.00 38.88 96 ASP A N 1
ATOM 762 C CA . ASP A 1 96 ? -10.003 11.752 -38.591 1.00 38.88 96 ASP A CA 1
ATOM 763 C C . ASP A 1 96 ? -10.403 10.614 -37.639 1.00 38.88 96 ASP A C 1
ATOM 765 O O . ASP A 1 96 ? -9.577 9.833 -37.166 1.00 38.88 96 ASP A O 1
ATOM 769 N N . SER A 1 97 ? -11.720 10.495 -37.473 1.00 42.69 97 SER A N 1
ATOM 770 C CA . SER A 1 97 ? -12.508 9.442 -36.810 1.00 42.69 97 SER A CA 1
ATOM 771 C C . SER A 1 97 ? -12.597 9.451 -35.279 1.00 42.69 97 SER A C 1
ATOM 773 O O . SER A 1 97 ? -11.851 8.823 -34.535 1.00 42.69 97 SER A O 1
ATOM 775 N N . ALA A 1 98 ? -13.639 10.162 -34.853 1.00 46.28 98 ALA A N 1
ATOM 776 C CA . ALA A 1 98 ? -14.389 9.952 -33.634 1.00 46.28 98 ALA A CA 1
ATOM 777 C C . ALA A 1 98 ? -14.932 8.522 -33.525 1.00 46.28 98 ALA A C 1
ATOM 779 O O . ALA A 1 98 ? -15.536 8.051 -34.480 1.00 46.28 98 ALA A O 1
ATOM 780 N N . ASP A 1 99 ? -14.856 7.960 -32.318 1.00 38.25 99 ASP A N 1
ATOM 781 C CA . ASP A 1 99 ? -15.864 7.063 -31.760 1.00 38.25 99 ASP A CA 1
ATOM 782 C C . ASP A 1 99 ? -16.162 7.546 -30.330 1.00 38.25 99 ASP A C 1
ATOM 784 O O . ASP A 1 99 ? -15.402 7.340 -29.383 1.00 38.25 99 ASP A O 1
ATOM 788 N N . GLU A 1 100 ? -17.261 8.291 -30.196 1.00 51.44 100 GLU A N 1
ATOM 789 C CA . GLU A 1 100 ? -17.850 8.668 -28.917 1.00 51.44 100 GLU A CA 1
ATOM 790 C C . GLU A 1 100 ? -18.577 7.469 -28.297 1.00 51.44 100 GLU A C 1
ATOM 792 O O . GLU A 1 100 ? -19.667 7.097 -28.728 1.00 51.44 100 GLU A O 1
ATOM 797 N N . SER A 1 101 ? -18.051 6.959 -27.189 1.00 37.41 101 SER A N 1
ATOM 798 C CA . SER A 1 101 ? -18.866 6.371 -26.126 1.00 37.41 101 SER A CA 1
ATOM 799 C C . SER A 1 101 ? -18.322 6.859 -24.789 1.00 37.41 101 SER A C 1
ATOM 801 O O . SER A 1 101 ? -17.482 6.226 -24.155 1.00 37.41 101 SER A O 1
ATOM 803 N N . GLY A 1 102 ? -18.763 8.052 -24.386 1.00 42.97 102 GLY A N 1
ATOM 804 C CA . GLY A 1 102 ? -18.605 8.513 -23.012 1.00 42.97 102 GLY A CA 1
ATOM 805 C C . GLY A 1 102 ? -19.539 7.705 -22.124 1.00 42.97 102 GLY A C 1
ATOM 806 O O . GLY A 1 102 ? -20.650 8.153 -21.844 1.00 42.97 102 GLY A O 1
ATOM 807 N N . GLU A 1 103 ? -19.111 6.504 -21.746 1.00 39.62 103 GLU A N 1
ATOM 808 C CA . GLU A 1 103 ? -19.709 5.802 -20.621 1.00 39.62 103 GLU A CA 1
ATOM 809 C C . GLU A 1 103 ? -19.459 6.654 -19.375 1.00 39.62 103 GLU A C 1
ATOM 811 O O . GLU A 1 103 ? -18.343 7.089 -19.087 1.00 39.62 103 GLU A O 1
ATOM 816 N N . LEU A 1 104 ? -20.546 7.000 -18.692 1.00 41.16 104 LEU A N 1
ATOM 817 C CA . LEU A 1 104 ? -20.498 7.646 -17.395 1.00 41.16 104 LEU A CA 1
ATOM 818 C C . LEU A 1 104 ? -20.060 6.554 -16.411 1.00 41.16 104 LEU A C 1
ATOM 820 O O . LEU A 1 104 ? -20.903 5.818 -15.909 1.00 41.16 104 LEU A O 1
ATOM 824 N N . TYR A 1 105 ? -18.749 6.375 -16.248 1.00 49.16 105 TYR A N 1
ATOM 825 C CA . TYR A 1 105 ? -18.193 5.340 -15.380 1.00 49.16 105 TYR A CA 1
ATOM 826 C C . TYR A 1 105 ? -18.649 5.570 -13.939 1.00 49.16 105 TYR A C 1
ATOM 828 O O . TYR A 1 105 ? -18.488 6.662 -13.381 1.00 49.16 105 TYR A O 1
ATOM 836 N N . ASP A 1 106 ? -19.270 4.546 -13.361 1.00 54.47 106 ASP A N 1
ATOM 837 C CA . ASP A 1 106 ? -19.846 4.601 -12.026 1.00 54.47 106 ASP A CA 1
ATOM 838 C C . ASP A 1 106 ? -18.708 4.470 -11.002 1.00 54.47 106 ASP A C 1
ATOM 840 O O . ASP A 1 106 ? -18.294 3.372 -10.624 1.00 54.47 106 ASP A O 1
ATOM 844 N N . LYS A 1 107 ? -18.173 5.616 -10.550 1.00 58.75 107 LYS A N 1
ATOM 845 C CA . LYS A 1 107 ? -17.132 5.692 -9.501 1.00 58.75 107 LYS A CA 1
ATOM 846 C C . LYS A 1 107 ? -17.528 4.945 -8.211 1.00 58.75 107 LYS A C 1
ATOM 848 O O . LYS A 1 107 ? -16.675 4.717 -7.356 1.00 58.75 107 LYS A O 1
ATOM 853 N N . GLU A 1 108 ? -18.799 4.565 -8.058 1.00 63.47 108 GLU A N 1
ATOM 854 C CA . GLU A 1 108 ? -19.322 3.792 -6.929 1.00 63.47 108 GLU A CA 1
ATOM 855 C C . GLU A 1 108 ? -18.764 2.358 -6.834 1.00 63.47 108 GLU A C 1
ATOM 857 O O . GLU A 1 108 ? -18.737 1.801 -5.735 1.00 63.47 108 GLU A O 1
ATOM 862 N N . GLU A 1 109 ? -18.269 1.759 -7.926 1.00 81.31 109 GLU A N 1
ATOM 863 C CA . GLU A 1 109 ? -17.703 0.394 -7.892 1.00 81.31 109 GLU A CA 1
ATOM 864 C C . GLU A 1 109 ? -16.202 0.337 -7.561 1.00 81.31 109 GLU A C 1
ATOM 866 O O . GLU A 1 109 ? -15.641 -0.749 -7.354 1.00 81.31 109 GLU A O 1
ATOM 871 N N . PHE A 1 110 ? -15.544 1.496 -7.467 1.00 91.44 110 PHE A N 1
ATOM 872 C CA . PHE A 1 110 ? -14.117 1.569 -7.187 1.00 91.44 110 PHE A CA 1
ATOM 873 C C . PHE A 1 110 ? -13.775 1.010 -5.805 1.00 91.44 110 PHE A C 1
ATOM 875 O O . PHE A 1 110 ? -14.297 1.434 -4.772 1.00 91.44 110 PHE A O 1
ATOM 882 N N . SER A 1 111 ? -12.821 0.084 -5.776 1.00 95.25 111 SER A N 1
ATOM 883 C CA . SER A 1 111 ? -12.164 -0.332 -4.539 1.00 95.25 111 SER A CA 1
ATOM 884 C C . SER A 1 111 ? -10.740 -0.790 -4.814 1.00 95.25 111 SER A C 1
ATOM 886 O O . SER A 1 111 ? -10.415 -1.299 -5.880 1.00 95.25 111 SER A O 1
ATOM 888 N N . PHE A 1 112 ? -9.876 -0.630 -3.826 1.00 97.06 112 PHE A N 1
ATOM 889 C CA . PHE A 1 112 ? -8.534 -1.187 -3.818 1.00 97.06 112 PHE A CA 1
ATOM 890 C C . PHE A 1 112 ? -8.169 -1.766 -2.448 1.00 97.06 112 PHE A C 1
ATOM 892 O O . PHE A 1 112 ? -8.746 -1.409 -1.415 1.0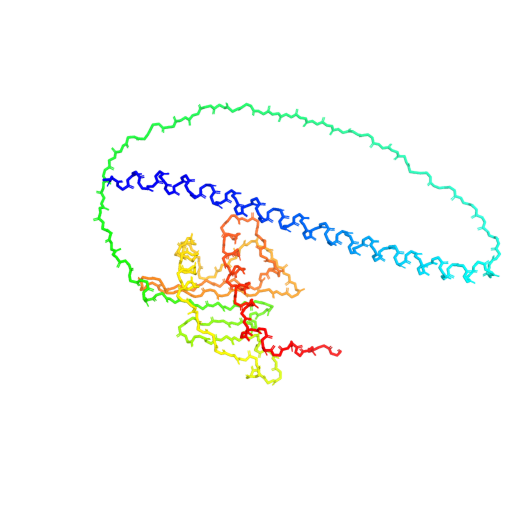0 97.06 112 PHE A O 1
ATOM 899 N N . SER A 1 113 ? -7.169 -2.633 -2.441 1.00 98.00 113 SER A N 1
ATOM 900 C CA . SER A 1 113 ? -6.443 -3.033 -1.246 1.00 98.00 113 SER A CA 1
ATOM 901 C C . SER A 1 113 ? -4.949 -2.938 -1.513 1.00 98.00 113 SER A C 1
ATOM 903 O O . SER A 1 113 ? -4.493 -3.277 -2.608 1.00 98.00 113 SER A O 1
ATOM 905 N N . LEU A 1 114 ? -4.188 -2.524 -0.508 1.00 98.25 114 LEU A N 1
ATOM 906 C CA . LEU A 1 114 ? -2.735 -2.461 -0.575 1.00 98.25 114 LEU A CA 1
ATOM 907 C C . LEU A 1 114 ? -2.147 -3.200 0.621 1.00 98.25 114 LEU A C 1
ATOM 909 O O . LEU A 1 114 ? -2.509 -2.907 1.757 1.00 98.25 114 LEU A O 1
ATOM 913 N N . THR A 1 115 ? -1.223 -4.117 0.363 1.00 98.06 115 THR A N 1
ATOM 914 C CA . THR A 1 115 ? -0.305 -4.673 1.366 1.00 98.06 115 THR A CA 1
ATOM 915 C C . THR A 1 115 ? 1.063 -4.049 1.148 1.00 98.06 115 THR A C 1
ATOM 917 O O . THR A 1 115 ? 1.508 -3.968 0.002 1.00 98.06 115 THR A O 1
ATOM 920 N N . TRP A 1 116 ? 1.719 -3.596 2.215 1.00 96.19 116 TRP A N 1
ATOM 921 C CA . TRP A 1 116 ? 3.006 -2.912 2.133 1.00 96.19 116 TRP A CA 1
ATOM 922 C C . TRP A 1 116 ? 3.930 -3.190 3.322 1.00 96.19 116 TRP A C 1
ATOM 924 O O . TRP A 1 116 ? 3.549 -3.786 4.332 1.00 96.19 116 TRP A O 1
ATOM 934 N N . GLY A 1 117 ? 5.157 -2.683 3.202 1.00 88.56 117 GLY A N 1
ATOM 935 C CA . GLY A 1 117 ? 6.157 -2.669 4.261 1.00 88.56 117 GLY A CA 1
ATOM 936 C C . GLY A 1 117 ? 7.154 -3.817 4.165 1.00 88.56 117 GLY A C 1
ATOM 937 O O . GLY A 1 117 ? 7.206 -4.564 3.187 1.00 88.56 117 GLY A O 1
ATOM 938 N N . CYS A 1 118 ? 7.976 -3.932 5.206 1.00 84.81 118 CYS A N 1
ATOM 939 C CA . CYS A 1 118 ? 8.927 -5.027 5.356 1.00 84.81 118 CYS A CA 1
ATOM 940 C C . CYS A 1 118 ? 8.156 -6.352 5.407 1.00 84.81 118 CYS A C 1
ATOM 942 O O . CYS A 1 118 ? 7.281 -6.493 6.256 1.00 84.81 118 CYS A O 1
ATOM 944 N N . TYR A 1 119 ? 8.440 -7.280 4.491 1.00 81.44 119 TYR A N 1
ATOM 945 C CA . TYR A 1 119 ? 7.734 -8.568 4.358 1.00 81.44 119 TYR A CA 1
ATOM 946 C C . TYR A 1 119 ? 6.192 -8.487 4.243 1.00 81.44 119 TYR A C 1
ATOM 948 O O . TYR A 1 119 ? 5.508 -9.483 4.458 1.00 81.44 119 TYR A O 1
ATOM 956 N N . GLY A 1 120 ? 5.620 -7.320 3.915 1.00 78.25 120 GLY A N 1
ATOM 957 C CA . GLY A 1 120 ? 4.173 -7.171 3.704 1.00 78.25 120 GLY A CA 1
ATOM 958 C C . GLY A 1 120 ? 3.326 -7.196 4.981 1.00 78.25 120 GLY A C 1
ATOM 959 O O . GLY A 1 120 ? 2.183 -7.647 4.958 1.00 78.25 120 GLY A O 1
ATOM 960 N N . VAL A 1 121 ? 3.873 -6.732 6.106 1.00 89.88 121 VAL A N 1
ATOM 961 C CA . VAL A 1 121 ? 3.197 -6.802 7.414 1.00 89.88 121 VAL A CA 1
ATOM 962 C C . VAL A 1 121 ? 2.028 -5.828 7.580 1.00 89.88 121 VAL A C 1
ATOM 964 O O . VAL A 1 121 ? 1.157 -6.069 8.419 1.00 89.88 121 VAL A O 1
ATOM 967 N N . SER A 1 122 ? 1.996 -4.737 6.812 1.00 95.56 122 SER A N 1
ATOM 968 C CA . SER A 1 122 ? 0.944 -3.719 6.865 1.00 95.56 122 SER A CA 1
ATOM 969 C C . SER A 1 122 ? -0.043 -3.903 5.714 1.00 95.56 122 SER A C 1
ATOM 971 O O . SER A 1 122 ? 0.351 -4.277 4.611 1.00 95.56 122 SER A O 1
ATOM 973 N N . SER A 1 123 ? -1.330 -3.629 5.937 1.00 97.62 123 SER A N 1
ATOM 974 C CA . SER A 1 123 ? -2.326 -3.703 4.860 1.00 97.62 123 SER A CA 1
ATOM 975 C C . SER A 1 123 ? -3.543 -2.808 5.070 1.00 97.62 123 SER A C 1
ATOM 977 O O . SER A 1 123 ? -3.856 -2.392 6.186 1.00 97.62 123 SER A O 1
ATOM 979 N N . TYR A 1 124 ? -4.238 -2.519 3.973 1.00 98.31 124 TYR A N 1
ATOM 980 C CA . TYR A 1 124 ? -5.482 -1.765 3.935 1.00 98.31 124 TYR A CA 1
ATOM 981 C C . TYR A 1 124 ? -6.424 -2.337 2.878 1.00 98.31 124 TYR A C 1
ATOM 983 O O . TYR A 1 124 ? -5.983 -2.674 1.780 1.00 98.31 124 TYR A O 1
ATOM 991 N N . ASP A 1 125 ? -7.717 -2.391 3.186 1.00 98.00 125 ASP A N 1
ATOM 992 C CA . ASP A 1 125 ? -8.789 -2.764 2.261 1.00 98.00 125 ASP A CA 1
ATOM 993 C C . ASP A 1 125 ? -9.862 -1.667 2.275 1.00 98.00 125 ASP A C 1
ATOM 995 O O . ASP A 1 125 ? -10.551 -1.474 3.274 1.00 98.00 125 ASP A O 1
ATOM 999 N N . SER A 1 126 ? -10.017 -0.945 1.162 1.00 96.56 126 SER A N 1
ATOM 1000 C CA . SER A 1 126 ? -10.965 0.180 1.051 1.00 96.56 126 SER A CA 1
ATOM 1001 C C . SER A 1 126 ? -12.437 -0.234 1.029 1.00 96.56 126 SER A C 1
ATOM 1003 O O . SER A 1 126 ? -13.303 0.587 1.326 1.00 96.56 126 SER A O 1
ATOM 1005 N N . LYS A 1 127 ? -12.744 -1.494 0.698 1.00 94.06 127 LYS A N 1
ATOM 1006 C CA . LYS A 1 127 ? -14.119 -2.005 0.662 1.00 94.06 127 LYS A CA 1
ATOM 1007 C C . LYS A 1 127 ? -14.638 -2.266 2.070 1.00 94.06 127 LYS A C 1
ATOM 1009 O O . LYS A 1 127 ? -15.810 -2.037 2.359 1.00 94.06 127 LYS A O 1
ATOM 1014 N N . THR A 1 128 ? -13.770 -2.776 2.937 1.00 95.94 128 THR A N 1
ATOM 1015 C CA . THR A 1 128 ? -14.093 -3.046 4.346 1.00 95.94 128 THR A CA 1
ATOM 1016 C C . THR A 1 128 ? -13.707 -1.892 5.267 1.00 95.94 128 THR A C 1
ATOM 1018 O O . THR A 1 128 ? -14.298 -1.742 6.332 1.00 95.94 128 THR A O 1
ATOM 1021 N N . GLY A 1 129 ? -12.748 -1.062 4.857 1.00 96.50 129 GLY A N 1
ATOM 1022 C CA . GLY A 1 129 ? -12.077 -0.056 5.677 1.00 96.50 129 GLY A CA 1
ATOM 1023 C C . GLY A 1 129 ? -11.050 -0.638 6.647 1.00 96.50 129 GLY A C 1
ATOM 1024 O O . GLY A 1 129 ? -10.506 0.100 7.462 1.00 96.50 129 GLY A O 1
ATOM 1025 N N . LYS A 1 130 ? -10.768 -1.941 6.600 1.00 97.75 130 LYS A N 1
ATOM 1026 C CA . LYS A 1 130 ? -9.856 -2.574 7.552 1.00 97.75 130 LYS A CA 1
ATOM 1027 C C . LYS A 1 130 ? -8.422 -2.099 7.307 1.00 97.75 130 LYS A C 1
ATOM 1029 O O . LYS A 1 130 ? -7.898 -2.267 6.207 1.00 97.75 130 LYS A O 1
ATOM 1034 N N . LEU A 1 131 ? -7.782 -1.555 8.340 1.00 97.44 131 LEU A N 1
ATOM 1035 C CA . LEU A 1 131 ? -6.412 -1.042 8.327 1.00 97.44 131 LEU A CA 1
ATOM 1036 C C . LEU A 1 131 ? -5.566 -1.791 9.363 1.00 97.44 131 LEU A C 1
ATOM 1038 O O . LEU A 1 131 ? -5.895 -1.823 10.548 1.00 97.44 131 LEU A O 1
ATOM 1042 N N . ILE A 1 132 ? -4.470 -2.395 8.916 1.00 96.50 132 ILE A N 1
ATOM 1043 C CA . ILE A 1 132 ? -3.586 -3.232 9.730 1.00 96.50 132 ILE A CA 1
ATOM 1044 C C . ILE A 1 132 ? -2.184 -2.631 9.708 1.00 96.50 132 ILE A C 1
ATOM 1046 O O . ILE A 1 132 ? -1.576 -2.505 8.643 1.00 96.50 132 ILE A O 1
ATOM 1050 N N . LYS A 1 133 ? -1.652 -2.284 10.885 1.00 93.62 133 LYS A N 1
ATOM 1051 C CA . LYS A 1 133 ? -0.292 -1.738 11.014 1.00 93.62 133 LYS A CA 1
ATOM 1052 C C . LYS A 1 133 ? 0.774 -2.821 10.956 1.00 93.62 133 LYS A C 1
ATOM 1054 O O . LYS A 1 133 ? 1.766 -2.642 10.259 1.00 93.62 133 LYS A O 1
ATOM 1059 N N . THR A 1 134 ? 0.570 -3.936 11.647 1.00 90.81 134 THR A N 1
ATOM 1060 C CA . THR A 1 134 ? 1.467 -5.093 11.585 1.00 90.81 134 THR A CA 1
ATOM 1061 C C . THR A 1 134 ? 0.716 -6.374 11.908 1.00 90.81 134 THR A C 1
ATOM 1063 O O . THR A 1 134 ? -0.185 -6.374 12.745 1.00 90.81 134 THR A O 1
ATOM 1066 N N . THR A 1 135 ? 1.093 -7.462 11.247 1.00 87.25 135 THR A N 1
ATOM 1067 C CA . THR A 1 135 ? 0.581 -8.814 11.505 1.00 87.25 135 THR A CA 1
ATOM 1068 C C . THR A 1 135 ? 1.538 -9.665 12.343 1.00 87.25 135 THR A C 1
ATOM 1070 O O . THR A 1 135 ? 1.120 -10.695 12.863 1.00 87.25 135 THR A O 1
ATOM 1073 N N . ASP A 1 136 ? 2.775 -9.202 12.544 1.00 85.38 136 ASP A N 1
ATOM 1074 C CA . ASP A 1 136 ? 3.844 -9.934 13.240 1.00 85.38 136 ASP A CA 1
ATOM 1075 C C . ASP A 1 136 ? 3.894 -9.669 14.754 1.00 85.38 136 ASP A C 1
ATOM 1077 O O . ASP A 1 136 ? 4.772 -10.176 15.452 1.00 85.38 136 ASP A O 1
ATOM 1081 N N . ALA A 1 137 ? 2.986 -8.846 15.284 1.00 84.69 137 ALA A N 1
ATOM 1082 C CA . ALA A 1 137 ? 2.943 -8.560 16.715 1.00 84.69 137 ALA A CA 1
ATOM 1083 C C . ALA A 1 137 ? 2.551 -9.796 17.538 1.00 84.69 137 ALA A C 1
ATOM 1085 O O . ALA A 1 137 ? 1.877 -10.702 17.050 1.00 84.69 137 ALA A O 1
ATOM 1086 N N . THR A 1 138 ? 2.909 -9.795 18.826 1.00 85.94 138 THR A N 1
ATOM 1087 C CA . THR A 1 138 ? 2.510 -10.868 19.752 1.00 85.94 138 THR A CA 1
ATOM 1088 C C . THR A 1 138 ? 0.985 -11.003 19.838 1.00 85.94 138 THR A C 1
ATOM 1090 O O . THR A 1 138 ? 0.475 -12.120 19.905 1.00 85.94 138 THR A O 1
ATOM 1093 N N . ASN A 1 139 ? 0.273 -9.868 19.796 1.00 87.62 139 ASN A N 1
ATOM 1094 C CA . ASN A 1 139 ? -1.189 -9.773 19.750 1.00 87.62 139 ASN A CA 1
ATOM 1095 C C . ASN A 1 139 ? -1.598 -8.916 18.527 1.00 87.62 139 ASN A C 1
ATOM 1097 O O . ASN A 1 139 ? -1.753 -7.698 18.653 1.00 87.62 139 ASN A O 1
ATOM 1101 N N . PRO A 1 140 ? -1.704 -9.494 17.313 1.00 88.62 140 PRO A N 1
ATOM 1102 C CA . PRO A 1 140 ? -1.946 -8.740 16.075 1.00 88.62 140 PRO A CA 1
ATOM 1103 C C . PRO A 1 140 ? -3.223 -7.892 16.083 1.00 88.62 140 PRO A C 1
ATOM 1105 O O . PRO A 1 140 ? -3.284 -6.852 15.430 1.00 88.62 140 PRO A O 1
ATOM 1108 N N . GLU A 1 141 ? -4.244 -8.311 16.826 1.00 92.06 141 GLU A N 1
ATOM 1109 C CA . GLU A 1 141 ? -5.512 -7.601 16.994 1.00 92.06 141 GLU A CA 1
ATOM 1110 C C . GLU A 1 141 ? -5.359 -6.188 17.572 1.00 92.06 141 GLU A C 1
ATOM 1112 O O . GLU A 1 141 ? -6.149 -5.314 17.217 1.00 92.06 141 GLU A O 1
ATOM 1117 N N . ASP A 1 142 ? -4.316 -5.932 18.371 1.00 92.88 142 ASP A N 1
ATOM 1118 C CA . ASP A 1 142 ? -4.021 -4.603 18.926 1.00 92.88 142 ASP A CA 1
ATOM 1119 C C . ASP A 1 142 ? -3.543 -3.610 17.846 1.00 92.88 142 ASP A C 1
ATOM 1121 O O . ASP A 1 142 ? -3.485 -2.400 18.076 1.00 92.88 142 ASP A O 1
ATOM 1125 N N . TYR A 1 143 ? -3.210 -4.112 16.652 1.00 94.25 143 TYR A N 1
ATOM 1126 C CA . TYR A 1 143 ? -2.676 -3.355 15.517 1.00 94.25 143 TYR A CA 1
ATOM 1127 C C . TYR A 1 143 ? -3.660 -3.269 14.344 1.00 94.25 143 TYR A C 1
ATOM 1129 O O . TYR A 1 143 ? -3.269 -2.901 13.230 1.00 94.25 143 TYR A O 1
ATOM 1137 N N . VAL A 1 144 ? -4.932 -3.601 14.584 1.00 95.88 144 VAL A N 1
ATOM 1138 C CA . VAL A 1 144 ? -6.023 -3.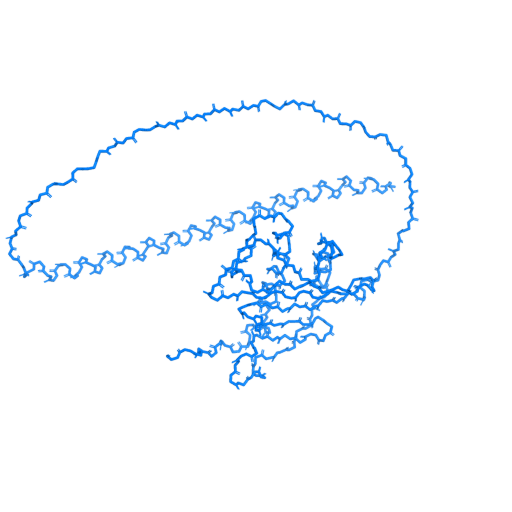499 13.610 1.00 95.88 144 VAL A CA 1
ATOM 1139 C C . VAL A 1 144 ? -6.956 -2.358 14.001 1.00 95.88 144 VAL A C 1
ATOM 1141 O O . VAL A 1 144 ? -7.347 -2.217 15.157 1.00 95.88 144 VAL A O 1
ATOM 1144 N N . THR A 1 145 ? -7.347 -1.551 13.022 1.00 96.94 145 THR A N 1
ATOM 1145 C CA . THR A 1 145 ? -8.379 -0.521 13.166 1.00 96.94 145 THR A CA 1
ATOM 1146 C C . THR A 1 145 ? -9.240 -0.456 11.908 1.00 96.94 145 THR A C 1
ATOM 1148 O O . THR A 1 145 ? -8.909 -1.060 10.887 1.00 96.94 145 THR A O 1
ATOM 1151 N N . ASP A 1 146 ? -10.335 0.290 11.978 1.00 97.19 146 ASP A N 1
ATOM 1152 C CA . ASP A 1 146 ? -11.199 0.568 10.839 1.00 97.19 146 ASP A CA 1
ATOM 1153 C C . ASP A 1 146 ? -11.045 2.035 10.426 1.00 97.19 146 ASP A C 1
ATOM 1155 O O . ASP A 1 146 ? -11.195 2.955 11.232 1.00 97.19 146 ASP A O 1
ATOM 1159 N N . TYR A 1 147 ? -10.763 2.251 9.147 1.00 96.50 147 TYR A N 1
ATOM 1160 C CA . TYR A 1 147 ? -10.644 3.552 8.512 1.00 96.50 147 TYR A CA 1
ATOM 1161 C C . TYR A 1 147 ? -11.389 3.552 7.175 1.00 96.50 147 TYR A C 1
ATOM 1163 O O . TYR A 1 147 ? -10.992 2.909 6.200 1.00 96.50 147 TYR A O 1
ATOM 1171 N N . GLN A 1 148 ? -12.485 4.304 7.126 1.00 96.12 148 GLN A N 1
ATOM 1172 C CA . GLN A 1 148 ? -13.234 4.534 5.896 1.00 96.12 148 GLN A CA 1
ATOM 1173 C C . GLN A 1 148 ? -12.662 5.747 5.171 1.00 96.12 148 GLN A C 1
ATOM 1175 O O . GLN A 1 148 ? -12.529 6.819 5.765 1.00 96.12 148 GLN A O 1
ATOM 1180 N N . LEU A 1 149 ? -12.359 5.583 3.883 1.00 93.69 149 LEU A N 1
ATOM 1181 C CA . LEU A 1 149 ? -11.921 6.694 3.044 1.00 93.69 149 LEU A CA 1
ATOM 1182 C C . LEU A 1 149 ? -12.995 7.777 2.985 1.00 93.69 149 LEU A C 1
ATOM 1184 O O . LEU A 1 149 ? -14.185 7.484 2.821 1.00 93.69 149 LEU A O 1
ATOM 1188 N N . THR A 1 150 ? -12.559 9.032 3.057 1.00 93.12 150 THR A N 1
ATOM 1189 C CA . THR A 1 150 ? -13.421 10.162 2.706 1.00 93.12 150 THR A CA 1
ATOM 1190 C C . THR A 1 150 ? -13.710 10.143 1.205 1.00 93.12 150 THR A C 1
ATOM 1192 O O . THR A 1 150 ? -12.956 9.550 0.436 1.00 93.12 150 THR A O 1
ATOM 1195 N N . ASP A 1 151 ? -14.784 10.797 0.762 1.00 90.56 151 ASP A N 1
ATOM 1196 C CA . ASP A 1 151 ? -15.099 10.859 -0.672 1.00 90.56 151 ASP A CA 1
ATOM 1197 C C . ASP A 1 151 ? -13.986 11.562 -1.471 1.00 90.56 151 ASP A C 1
ATOM 1199 O O . ASP A 1 151 ? -13.667 11.140 -2.579 1.00 90.56 151 ASP A O 1
ATOM 1203 N N . GLU A 1 152 ? -13.316 12.549 -0.862 1.00 91.69 152 GLU A N 1
ATOM 1204 C CA . GLU A 1 152 ? -12.125 13.199 -1.423 1.00 91.69 152 GLU A CA 1
ATOM 1205 C C . GLU A 1 152 ? -10.960 12.210 -1.592 1.00 91.69 152 GLU A C 1
ATOM 1207 O O . GLU A 1 152 ? -10.319 12.178 -2.641 1.00 91.69 152 GLU A O 1
ATOM 1212 N N . ASP A 1 153 ? -10.690 11.370 -0.586 1.00 92.12 153 ASP A N 1
ATOM 1213 C CA . ASP A 1 153 ? -9.641 10.349 -0.680 1.00 92.12 153 ASP A CA 1
ATOM 1214 C C . ASP A 1 153 ? -9.986 9.276 -1.720 1.00 92.12 153 ASP A C 1
ATOM 1216 O O . ASP A 1 153 ? -9.106 8.831 -2.455 1.00 92.12 153 ASP A O 1
ATOM 1220 N N . LYS A 1 154 ? -11.258 8.866 -1.808 1.00 92.38 154 LYS A N 1
ATOM 1221 C CA . LYS A 1 154 ? -11.715 7.896 -2.814 1.00 92.38 154 LYS A CA 1
ATOM 1222 C C . LYS A 1 154 ? -11.508 8.423 -4.225 1.00 92.38 154 LYS A C 1
ATOM 1224 O O . LYS A 1 154 ? -10.942 7.706 -5.043 1.00 92.38 154 LYS A O 1
ATOM 1229 N N . GLU A 1 155 ? -11.933 9.656 -4.496 1.00 91.75 155 GLU A N 1
ATOM 1230 C CA . GLU A 1 155 ? -11.741 10.285 -5.805 1.00 91.75 155 GLU A CA 1
ATOM 1231 C C . GLU A 1 155 ? -10.252 10.434 -6.130 1.00 91.75 155 GLU A C 1
ATOM 1233 O O . GLU A 1 155 ? -9.813 10.045 -7.212 1.00 91.75 155 GLU A O 1
ATOM 1238 N N . TYR A 1 156 ? -9.455 10.885 -5.159 1.00 92.94 156 TYR A N 1
ATOM 1239 C CA . TYR A 1 156 ? -8.012 11.008 -5.322 1.00 92.94 156 TYR A CA 1
ATOM 1240 C C . TYR A 1 156 ? -7.337 9.671 -5.662 1.00 92.94 156 TYR A C 1
ATOM 1242 O O . TYR A 1 156 ? -6.515 9.609 -6.577 1.00 92.94 156 TYR A O 1
ATOM 1250 N N . PHE A 1 157 ? -7.668 8.593 -4.945 1.00 94.56 157 PHE A N 1
ATOM 1251 C CA . PHE A 1 157 ? -7.088 7.276 -5.213 1.00 94.56 157 PHE A CA 1
ATOM 1252 C C . PHE A 1 157 ? -7.602 6.657 -6.510 1.00 94.56 157 PHE A C 1
ATOM 1254 O O . PHE A 1 157 ? -6.823 5.999 -7.199 1.00 94.56 157 PHE A O 1
ATOM 1261 N N . TYR A 1 158 ? -8.866 6.889 -6.866 1.00 93.50 158 TYR A N 1
ATOM 1262 C CA . TYR A 1 158 ? -9.410 6.475 -8.156 1.00 93.50 158 TYR A CA 1
ATOM 1263 C C . TYR A 1 158 ? -8.605 7.093 -9.301 1.00 93.50 158 TYR A C 1
ATOM 1265 O O . TYR A 1 158 ? -8.091 6.364 -10.151 1.00 93.50 158 TYR A O 1
ATOM 1273 N N . ASP A 1 159 ? -8.424 8.416 -9.288 1.00 91.62 159 ASP A N 1
ATOM 1274 C CA . ASP A 1 159 ? -7.674 9.122 -10.329 1.00 91.62 159 ASP A CA 1
ATOM 1275 C C . ASP A 1 159 ? -6.207 8.665 -10.355 1.00 91.62 159 ASP A C 1
ATOM 1277 O O . ASP A 1 159 ? -5.656 8.378 -11.420 1.00 91.62 159 ASP A O 1
ATOM 1281 N N . LEU A 1 160 ? -5.581 8.526 -9.181 1.00 93.31 160 LEU A N 1
ATOM 1282 C CA . LEU A 1 160 ? -4.190 8.092 -9.047 1.00 93.31 160 LEU A CA 1
ATOM 1283 C C . LEU A 1 160 ? -3.950 6.696 -9.640 1.00 93.31 160 LEU A C 1
ATOM 1285 O O . LEU A 1 160 ? -2.982 6.498 -10.376 1.00 93.31 160 LEU A O 1
ATOM 1289 N N . ILE A 1 161 ? -4.808 5.727 -9.317 1.00 93.69 161 ILE A N 1
ATOM 1290 C CA . ILE A 1 161 ? -4.652 4.336 -9.764 1.00 93.69 161 ILE A CA 1
ATOM 1291 C C . ILE A 1 161 ? -5.064 4.184 -11.233 1.00 93.69 161 ILE A C 1
ATOM 1293 O O . ILE A 1 161 ? -4.420 3.435 -11.970 1.00 93.69 161 ILE A O 1
ATOM 1297 N N . SER A 1 162 ? -6.069 4.934 -11.693 1.00 89.88 162 SER A N 1
ATOM 1298 C CA . SER A 1 162 ? -6.496 4.931 -13.100 1.00 89.88 162 SER A CA 1
ATOM 1299 C C . SER A 1 162 ? -5.374 5.370 -14.048 1.00 89.88 162 SER A C 1
ATOM 1301 O O . SER A 1 162 ? -5.259 4.852 -15.158 1.00 89.88 162 SER A O 1
ATOM 1303 N N . LEU A 1 163 ? -4.480 6.261 -13.600 1.00 88.00 163 LEU A N 1
ATOM 1304 C CA . LEU A 1 163 ? -3.300 6.682 -14.367 1.00 88.00 163 LEU A CA 1
ATOM 1305 C C . LEU A 1 163 ? -2.235 5.589 -14.533 1.00 88.00 163 LEU A C 1
ATOM 1307 O O . LEU A 1 163 ? -1.353 5.728 -15.386 1.00 88.00 163 LEU A O 1
ATOM 1311 N N . LEU A 1 164 ? -2.272 4.528 -13.721 1.00 88.69 164 LEU A N 1
ATOM 1312 C CA . LEU A 1 164 ? -1.276 3.466 -13.784 1.00 88.69 164 LEU A CA 1
ATOM 1313 C C . LEU A 1 164 ? -1.445 2.600 -15.045 1.00 88.69 164 LEU A C 1
ATOM 1315 O O . LEU A 1 164 ? -0.462 2.039 -15.507 1.00 88.69 164 LEU A O 1
ATOM 1319 N N . ASP A 1 165 ? -2.647 2.507 -15.628 1.00 88.88 165 ASP A N 1
ATOM 1320 C CA . ASP A 1 165 ? -3.011 1.443 -16.580 1.00 88.88 165 ASP A CA 1
ATOM 1321 C C . ASP A 1 165 ? -2.648 0.055 -16.016 1.00 88.88 165 ASP A C 1
ATOM 1323 O O . ASP A 1 165 ? -1.667 -0.596 -16.403 1.00 88.88 165 ASP A O 1
ATOM 1327 N N . ILE A 1 166 ? -3.452 -0.384 -15.044 1.00 90.94 166 ILE A N 1
ATOM 1328 C CA . ILE A 1 166 ? -3.251 -1.616 -14.264 1.00 90.94 166 ILE A CA 1
ATOM 1329 C C . ILE A 1 166 ? -3.151 -2.879 -15.133 1.00 90.94 166 ILE A C 1
ATOM 1331 O O . ILE A 1 166 ? -2.462 -3.832 -14.765 1.00 90.94 166 ILE A O 1
ATOM 1335 N N . ASN A 1 167 ? -3.782 -2.883 -16.309 1.00 92.12 167 ASN A N 1
ATOM 1336 C CA . ASN A 1 167 ? -3.774 -4.022 -17.226 1.00 92.12 167 ASN A CA 1
ATOM 1337 C C . ASN A 1 167 ? -2.449 -4.164 -17.974 1.00 92.12 167 ASN A C 1
ATOM 1339 O O . ASN A 1 167 ? -2.113 -5.256 -18.435 1.00 92.12 167 ASN A O 1
ATOM 1343 N N . SER A 1 168 ? -1.658 -3.093 -18.054 1.00 93.62 168 SER A N 1
ATOM 1344 C CA . SER A 1 168 ? -0.324 -3.163 -18.640 1.00 93.62 168 SER A CA 1
ATOM 1345 C C . SER A 1 168 ? 0.670 -3.939 -17.767 1.00 93.62 168 SER A C 1
ATOM 1347 O O . SER A 1 168 ? 1.741 -4.308 -18.258 1.00 93.62 168 SER A O 1
ATOM 1349 N N . TYR A 1 169 ? 0.383 -4.157 -16.480 1.00 95.25 169 TYR A N 1
ATOM 1350 C CA . TYR A 1 169 ? 1.289 -4.820 -15.541 1.00 95.25 169 TYR A CA 1
ATOM 1351 C C . TYR A 1 169 ? 1.029 -6.337 -15.475 1.00 95.25 169 TYR A C 1
ATOM 1353 O O . TYR A 1 169 ? -0.126 -6.780 -15.501 1.00 95.25 169 TYR A O 1
ATOM 1361 N N . PRO A 1 170 ? 2.089 -7.163 -15.381 1.00 96.38 170 PRO A N 1
ATOM 1362 C CA . PRO A 1 170 ? 1.936 -8.577 -15.051 1.00 96.38 170 PRO A CA 1
ATOM 1363 C C . PRO A 1 170 ? 1.429 -8.748 -13.609 1.00 96.38 170 PRO A C 1
ATOM 1365 O O . PRO A 1 170 ? 1.520 -7.825 -12.803 1.00 96.38 170 PRO A O 1
ATOM 1368 N N . ASP A 1 171 ? 0.889 -9.928 -13.295 1.00 97.25 171 ASP A N 1
ATOM 1369 C CA . ASP A 1 171 ? 0.405 -10.236 -11.938 1.00 97.25 171 ASP A CA 1
ATOM 1370 C C . ASP A 1 171 ? 1.559 -10.282 -10.929 1.00 97.25 171 ASP A C 1
ATOM 1372 O O . ASP A 1 171 ? 1.450 -9.732 -9.840 1.00 97.25 171 ASP A O 1
ATOM 1376 N N . GLU A 1 172 ? 2.675 -10.902 -11.318 1.00 97.62 172 GLU A N 1
ATOM 1377 C CA . GLU A 1 172 ? 3.946 -10.873 -10.594 1.00 97.62 172 GLU A CA 1
ATOM 1378 C C . GLU A 1 172 ? 4.858 -9.860 -11.296 1.00 97.62 172 GLU A C 1
ATOM 1380 O O . GLU A 1 172 ? 5.153 -10.000 -12.490 1.00 97.62 172 GLU A O 1
ATOM 1385 N N . TYR A 1 173 ? 5.262 -8.811 -10.586 1.00 96.50 173 TYR A N 1
ATOM 1386 C CA . TYR A 1 173 ? 5.910 -7.639 -11.154 1.00 96.50 173 TYR A CA 1
ATOM 1387 C C . TYR A 1 173 ? 7.196 -7.270 -10.416 1.00 96.50 173 TYR A C 1
ATOM 1389 O O . TYR A 1 173 ? 7.184 -6.972 -9.226 1.00 96.50 173 TYR A O 1
ATOM 1397 N N . ASP A 1 174 ? 8.295 -7.201 -11.165 1.00 95.56 174 ASP A N 1
ATOM 1398 C CA . ASP A 1 174 ? 9.562 -6.637 -10.704 1.00 95.56 174 ASP A CA 1
ATOM 1399 C C . ASP A 1 174 ? 9.677 -5.171 -11.172 1.00 95.56 174 ASP A C 1
ATOM 1401 O O . ASP A 1 174 ? 9.729 -4.904 -12.383 1.00 95.56 174 ASP A O 1
ATOM 1405 N N . PRO A 1 175 ? 9.707 -4.194 -10.248 1.00 94.44 175 PRO A N 1
ATOM 1406 C CA . PRO A 1 175 ? 9.881 -2.793 -10.586 1.00 94.44 175 PRO A CA 1
ATOM 1407 C C . PRO A 1 175 ? 11.332 -2.421 -10.942 1.00 94.44 175 PRO A C 1
ATOM 1409 O O . PRO A 1 175 ? 11.560 -1.250 -11.233 1.00 94.44 175 PRO A O 1
ATOM 1412 N N . ASP A 1 176 ? 12.306 -3.339 -10.957 1.00 93.44 176 ASP A N 1
ATOM 1413 C CA . ASP A 1 176 ? 13.746 -3.065 -11.154 1.00 93.44 176 ASP A CA 1
ATOM 1414 C C . ASP A 1 176 ? 14.274 -2.038 -10.137 1.00 93.44 176 ASP A C 1
ATOM 1416 O O . ASP A 1 176 ? 14.924 -1.039 -10.474 1.00 93.44 176 ASP A O 1
ATOM 1420 N N . ASN A 1 177 ? 13.925 -2.256 -8.866 1.00 91.88 177 ASN A N 1
ATOM 1421 C CA . ASN A 1 177 ? 14.485 -1.527 -7.725 1.00 91.88 177 ASN A CA 1
ATOM 1422 C C . ASN A 1 177 ? 15.593 -2.318 -7.003 1.00 91.88 177 ASN A C 1
ATOM 1424 O O . ASN A 1 177 ? 16.230 -1.795 -6.089 1.00 91.88 177 ASN A O 1
ATOM 1428 N N . GLY A 1 178 ? 15.885 -3.539 -7.463 1.00 86.94 178 GLY A N 1
ATOM 1429 C CA . GLY A 1 178 ? 16.879 -4.437 -6.879 1.00 86.94 178 GLY A CA 1
ATOM 1430 C C . GLY A 1 178 ? 16.344 -5.223 -5.685 1.00 86.94 178 GLY A C 1
ATOM 1431 O O . GLY A 1 178 ? 15.159 -5.188 -5.382 1.00 86.94 178 GLY A O 1
ATOM 1432 N N . GLU A 1 179 ? 17.244 -5.913 -4.991 1.00 85.62 179 GLU A N 1
ATOM 1433 C CA . GLU A 1 179 ? 16.931 -6.742 -3.824 1.00 85.62 179 GLU A CA 1
ATOM 1434 C C . GLU A 1 179 ? 17.647 -6.188 -2.585 1.00 85.62 179 GLU A C 1
ATOM 1436 O O . GLU A 1 179 ? 18.770 -5.673 -2.673 1.00 85.62 179 GLU A O 1
ATOM 1441 N N . SER A 1 180 ? 17.023 -6.301 -1.412 1.00 82.50 180 SER A N 1
ATOM 1442 C CA . SER A 1 180 ? 17.650 -5.944 -0.136 1.00 82.50 180 SER A CA 1
ATOM 1443 C C . SER A 1 180 ? 17.255 -6.897 0.987 1.00 82.50 180 SER A C 1
ATOM 1445 O O . SER A 1 180 ? 16.266 -7.616 0.900 1.00 82.50 180 SER A O 1
ATOM 1447 N N . THR A 1 181 ? 18.021 -6.878 2.079 1.00 86.50 181 THR A N 1
ATOM 1448 C CA . THR A 1 181 ? 17.644 -7.533 3.336 1.00 86.50 181 THR A CA 1
ATOM 1449 C C . THR A 1 181 ? 17.675 -6.494 4.462 1.00 86.50 181 THR A C 1
ATOM 1451 O O . THR A 1 181 ? 18.753 -5.970 4.756 1.00 86.50 181 THR A O 1
ATOM 1454 N N . PRO A 1 182 ? 16.531 -6.177 5.094 1.00 87.31 182 PRO A N 1
ATOM 1455 C CA . PRO A 1 182 ? 15.200 -6.740 4.827 1.00 87.31 182 PRO A CA 1
ATOM 1456 C C . PRO A 1 182 ? 14.636 -6.360 3.444 1.00 87.31 182 PRO A C 1
ATOM 1458 O O . PRO A 1 182 ? 15.059 -5.357 2.860 1.00 87.31 182 PRO A O 1
ATOM 1461 N N . SER A 1 183 ? 13.703 -7.170 2.932 1.00 89.56 183 SER A N 1
ATOM 1462 C CA . SER A 1 183 ? 12.984 -6.921 1.677 1.00 89.56 183 SER A CA 1
ATOM 1463 C C . SER A 1 183 ? 11.631 -6.249 1.928 1.00 89.56 183 SER A C 1
ATOM 1465 O O . SER A 1 183 ? 11.074 -6.296 3.031 1.00 89.56 183 SER A O 1
ATOM 1467 N N . MET A 1 184 ? 11.112 -5.584 0.901 1.00 92.44 184 MET A N 1
ATOM 1468 C CA . MET A 1 184 ? 9.784 -4.983 0.889 1.00 92.44 184 MET A CA 1
ATOM 1469 C C . MET A 1 184 ? 8.835 -5.833 0.046 1.00 92.44 184 MET A C 1
ATOM 1471 O O . MET A 1 184 ? 9.234 -6.419 -0.957 1.00 92.44 184 MET A O 1
ATOM 1475 N N . THR A 1 185 ? 7.568 -5.856 0.446 1.00 95.88 185 THR A N 1
ATOM 1476 C CA . THR A 1 185 ? 6.479 -6.449 -0.333 1.00 95.88 185 THR A CA 1
ATOM 1477 C C . THR A 1 185 ? 5.436 -5.378 -0.598 1.00 95.88 185 THR A C 1
ATOM 1479 O O . THR A 1 185 ? 5.024 -4.689 0.333 1.00 95.88 185 THR A O 1
ATOM 1482 N N . LEU A 1 186 ? 5.002 -5.246 -1.851 1.00 97.50 186 LEU A N 1
ATOM 1483 C CA . LEU A 1 186 ? 3.898 -4.392 -2.277 1.00 97.50 186 LEU A CA 1
ATOM 1484 C C . LEU A 1 186 ? 2.898 -5.228 -3.075 1.00 97.50 186 LEU A C 1
ATOM 1486 O O . LEU A 1 186 ? 3.220 -5.720 -4.153 1.00 97.50 186 LEU A O 1
ATOM 1490 N N . ILE A 1 187 ? 1.678 -5.374 -2.566 1.00 98.19 187 ILE A N 1
ATOM 1491 C CA . ILE A 1 187 ? 0.599 -6.075 -3.274 1.00 98.19 187 ILE A CA 1
ATOM 1492 C C . ILE A 1 187 ? -0.570 -5.119 -3.426 1.00 98.19 187 ILE A C 1
ATOM 1494 O O . ILE A 1 187 ? -1.262 -4.823 -2.452 1.00 98.19 187 ILE A O 1
ATOM 1498 N N . LEU A 1 188 ? -0.793 -4.652 -4.651 1.00 98.12 188 LEU A N 1
ATOM 1499 C CA . LEU A 1 188 ? -1.892 -3.762 -4.998 1.00 98.12 188 LEU A CA 1
ATOM 1500 C C . LEU A 1 188 ? -2.973 -4.572 -5.714 1.00 98.12 188 LEU A C 1
ATOM 1502 O O . LEU A 1 188 ? -2.744 -5.091 -6.805 1.00 98.12 188 LEU A O 1
ATOM 1506 N N . SER A 1 189 ? -4.154 -4.674 -5.108 1.00 97.88 189 SER A N 1
ATOM 1507 C CA . SER A 1 189 ? -5.348 -5.207 -5.771 1.00 97.88 189 SER A CA 1
ATOM 1508 C C . SER A 1 189 ? -6.345 -4.091 -6.001 1.00 97.88 189 SER A C 1
ATOM 1510 O O . SER A 1 189 ? -6.591 -3.290 -5.106 1.00 97.88 189 SER A O 1
ATOM 1512 N N . VAL A 1 190 ? -6.916 -4.038 -7.194 1.00 96.38 190 VAL A N 1
ATOM 1513 C CA . VAL A 1 190 ? -7.779 -2.949 -7.644 1.00 96.38 190 VAL A CA 1
ATOM 1514 C C . VAL A 1 190 ? -9.002 -3.539 -8.323 1.00 96.38 190 VAL A C 1
ATOM 1516 O O . VAL A 1 190 ? -8.891 -4.521 -9.054 1.00 96.38 190 VAL A O 1
ATOM 1519 N N . ASN A 1 191 ? -10.148 -2.920 -8.081 1.00 94.19 191 ASN A N 1
ATOM 1520 C CA . ASN A 1 191 ? -11.370 -3.060 -8.846 1.00 94.19 191 ASN A CA 1
ATOM 1521 C C . ASN A 1 191 ? -11.760 -1.677 -9.391 1.00 94.19 191 ASN A C 1
ATOM 1523 O O . ASN A 1 191 ? -12.103 -0.790 -8.606 1.00 94.19 191 ASN A O 1
ATOM 1527 N N . ILE A 1 192 ? -11.658 -1.492 -10.706 1.00 88.50 192 ILE A N 1
ATOM 1528 C CA . ILE A 1 192 ? -12.066 -0.279 -11.436 1.00 88.50 192 ILE A CA 1
ATOM 1529 C C . ILE A 1 192 ? -12.913 -0.741 -12.620 1.00 88.50 192 ILE A C 1
ATOM 1531 O O . ILE A 1 192 ? -12.490 -1.633 -13.354 1.00 88.50 192 ILE A O 1
ATOM 1535 N N . ASP A 1 193 ? -14.099 -0.156 -12.793 1.00 82.94 193 ASP A N 1
ATOM 1536 C CA . ASP A 1 193 ? -15.004 -0.426 -13.921 1.00 82.94 193 ASP A CA 1
ATOM 1537 C C . ASP A 1 193 ? -15.308 -1.926 -14.120 1.00 82.94 193 ASP A C 1
ATOM 1539 O O . ASP A 1 193 ? -15.260 -2.466 -15.226 1.00 82.94 193 ASP A O 1
ATOM 1543 N N . GLY A 1 194 ? -15.545 -2.639 -13.014 1.00 81.94 194 GLY A N 1
ATOM 1544 C CA . GLY A 1 194 ? -15.791 -4.085 -13.000 1.00 81.94 194 GLY A CA 1
ATOM 1545 C C . GLY A 1 194 ? -14.567 -4.960 -13.315 1.00 81.94 194 GLY A C 1
ATOM 1546 O O . GLY A 1 194 ? -14.674 -6.191 -13.302 1.00 81.94 194 GLY A O 1
ATOM 1547 N N . MET A 1 195 ? -13.401 -4.365 -13.586 1.00 86.00 195 MET A N 1
ATOM 1548 C CA . MET A 1 195 ? -12.147 -5.082 -13.793 1.00 86.00 195 MET A CA 1
ATOM 1549 C C . MET A 1 195 ? -11.385 -5.227 -12.485 1.00 86.00 195 MET A C 1
ATOM 1551 O O . MET A 1 195 ? -10.941 -4.245 -11.892 1.00 86.00 195 MET A O 1
ATOM 1555 N N . GLN A 1 196 ? -11.151 -6.478 -12.090 1.00 93.12 196 GLN A N 1
ATOM 1556 C CA . GLN A 1 196 ? -10.305 -6.805 -10.954 1.00 93.12 196 GLN A CA 1
ATOM 1557 C C . GLN A 1 196 ? -8.901 -7.215 -11.412 1.00 93.12 196 GLN A C 1
ATOM 1559 O O . GLN A 1 196 ? -8.744 -8.133 -12.220 1.00 93.12 196 GLN A O 1
ATOM 1564 N N . LYS A 1 197 ? -7.874 -6.581 -10.844 1.00 95.62 197 LYS A N 1
ATOM 1565 C CA . LYS A 1 197 ? -6.462 -6.889 -11.100 1.00 95.62 197 LYS A CA 1
ATOM 1566 C C . LYS A 1 197 ? -5.670 -6.867 -9.799 1.00 95.62 197 LYS A C 1
ATOM 1568 O O . LYS A 1 197 ? -5.885 -6.000 -8.958 1.00 95.62 197 LYS A O 1
ATOM 1573 N N . THR A 1 198 ? -4.719 -7.786 -9.669 1.00 97.94 198 THR A N 1
ATOM 1574 C CA . THR A 1 198 ? -3.743 -7.804 -8.576 1.00 97.94 198 THR A CA 1
ATOM 1575 C C . THR A 1 198 ? -2.340 -7.772 -9.163 1.00 97.94 198 THR A C 1
ATOM 1577 O O . THR A 1 198 ? -2.034 -8.555 -10.057 1.00 97.94 198 THR A O 1
ATOM 1580 N N . ILE A 1 199 ? -1.506 -6.867 -8.658 1.00 98.06 199 ILE A N 1
ATOM 1581 C CA . ILE A 1 199 ? -0.091 -6.726 -9.005 1.00 98.06 199 ILE A CA 1
ATOM 1582 C C . ILE A 1 199 ? 0.707 -6.951 -7.722 1.00 98.06 199 ILE A C 1
ATOM 1584 O O . ILE A 1 199 ? 0.488 -6.254 -6.726 1.00 98.06 199 ILE A O 1
ATOM 1588 N N . LYS A 1 200 ? 1.621 -7.914 -7.741 1.00 98.12 200 LYS A N 1
ATOM 1589 C CA . LYS A 1 200 ? 2.491 -8.264 -6.619 1.00 98.12 200 LYS A CA 1
ATOM 1590 C C . LYS A 1 200 ? 3.936 -7.951 -6.962 1.00 98.12 200 LYS A C 1
ATOM 1592 O O . LYS A 1 200 ? 4.447 -8.418 -7.972 1.00 98.12 200 LYS A O 1
ATOM 1597 N N . ALA A 1 201 ? 4.585 -7.185 -6.103 1.00 96.69 201 ALA A N 1
ATOM 1598 C CA . ALA A 1 201 ? 6.019 -6.971 -6.108 1.00 96.69 201 ALA A CA 1
ATOM 1599 C C . ALA A 1 201 ? 6.562 -7.455 -4.762 1.00 96.69 201 ALA A C 1
ATOM 1601 O O . ALA A 1 201 ? 6.412 -6.785 -3.739 1.00 96.69 201 ALA A O 1
ATOM 1602 N N . GLU A 1 202 ? 7.124 -8.657 -4.760 1.00 95.31 202 GLU A N 1
ATOM 1603 C CA . GLU A 1 202 ? 7.668 -9.337 -3.583 1.00 95.31 202 GLU A CA 1
ATOM 1604 C C . GLU A 1 202 ? 9.197 -9.368 -3.655 1.00 95.31 202 GLU A C 1
ATOM 1606 O O . GLU A 1 202 ? 9.770 -9.295 -4.740 1.00 95.31 202 GLU A O 1
ATOM 1611 N N . ASP A 1 203 ? 9.854 -9.454 -2.497 1.00 93.31 203 ASP A N 1
ATOM 1612 C CA . ASP A 1 203 ? 11.318 -9.524 -2.373 1.00 93.31 203 ASP A CA 1
ATOM 1613 C C . ASP A 1 203 ? 12.089 -8.377 -3.047 1.00 93.31 203 ASP A C 1
ATOM 1615 O O . ASP A 1 203 ? 13.264 -8.492 -3.397 1.00 93.31 203 ASP A O 1
ATOM 1619 N N . ILE A 1 204 ? 11.441 -7.218 -3.151 1.00 93.69 204 ILE A N 1
ATOM 1620 C CA . ILE A 1 204 ? 12.018 -6.012 -3.733 1.00 93.69 204 ILE A CA 1
ATOM 1621 C C . ILE A 1 204 ? 12.826 -5.219 -2.700 1.00 93.69 204 ILE A C 1
ATOM 1623 O O . ILE A 1 204 ? 12.672 -5.384 -1.483 1.00 93.69 204 ILE A O 1
ATOM 1627 N N . ALA A 1 205 ? 13.692 -4.320 -3.170 1.00 93.75 205 ALA A N 1
ATOM 1628 C CA . ALA A 1 205 ? 14.452 -3.440 -2.291 1.00 93.75 205 ALA A CA 1
ATOM 1629 C C . ALA A 1 205 ? 13.521 -2.594 -1.410 1.00 93.75 205 ALA A C 1
ATOM 1631 O O . ALA A 1 205 ? 12.459 -2.156 -1.854 1.00 93.75 205 ALA A O 1
ATOM 1632 N N . LEU A 1 206 ? 13.942 -2.303 -0.176 1.00 90.69 206 LEU A N 1
ATOM 1633 C CA . LEU A 1 206 ? 13.243 -1.411 0.759 1.00 90.69 206 LEU A CA 1
ATOM 1634 C C . LEU A 1 206 ? 13.400 0.068 0.343 1.00 90.69 206 LEU A C 1
ATOM 1636 O O . LEU A 1 206 ? 13.986 0.881 1.059 1.00 90.69 206 LEU A O 1
ATOM 1640 N N . SER A 1 207 ? 12.929 0.393 -0.860 1.00 91.25 207 SER A N 1
ATOM 1641 C CA . SER A 1 207 ? 12.943 1.717 -1.482 1.00 91.25 207 SER A CA 1
ATOM 1642 C C . SER A 1 207 ? 11.835 1.829 -2.537 1.00 91.25 207 SER A C 1
ATOM 1644 O O . SER A 1 207 ? 11.508 0.848 -3.209 1.00 91.25 207 SER A O 1
ATOM 1646 N N . TYR A 1 208 ? 11.314 3.043 -2.723 1.00 92.94 208 TYR A N 1
ATOM 1647 C CA . TYR A 1 208 ? 10.364 3.403 -3.783 1.00 92.94 208 TYR A CA 1
ATOM 1648 C C . TYR A 1 208 ? 11.046 3.975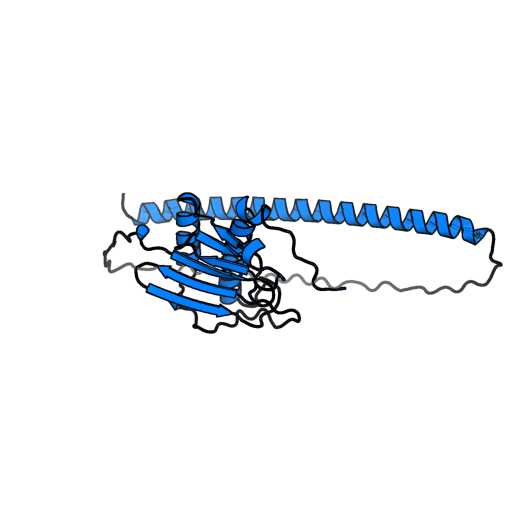 -5.044 1.00 92.94 208 TYR A C 1
ATOM 1650 O O . TYR A 1 208 ? 10.385 4.516 -5.933 1.00 92.94 208 TYR A O 1
ATOM 1658 N N . ASP A 1 209 ? 12.369 3.831 -5.151 1.00 93.62 209 ASP A N 1
ATOM 1659 C CA . ASP A 1 209 ? 13.141 4.211 -6.335 1.00 93.62 209 ASP A CA 1
ATOM 1660 C C . ASP A 1 209 ? 13.289 3.030 -7.302 1.00 93.62 209 ASP A C 1
ATOM 1662 O O . ASP A 1 209 ? 13.732 1.950 -6.919 1.00 93.62 209 ASP A O 1
ATOM 1666 N N . SER A 1 210 ? 12.989 3.249 -8.580 1.00 94.69 210 SER A N 1
ATOM 1667 C CA . SER A 1 210 ? 13.171 2.269 -9.657 1.00 94.69 210 SER A CA 1
ATOM 1668 C C . SER A 1 210 ? 14.105 2.808 -10.736 1.00 94.69 210 SER A C 1
ATOM 1670 O O . SER A 1 210 ? 14.144 4.006 -11.028 1.00 94.69 210 SER A O 1
ATOM 1672 N N . ARG A 1 211 ? 14.840 1.905 -11.392 1.00 93.06 211 ARG A N 1
ATOM 1673 C CA . ARG A 1 211 ? 15.694 2.252 -12.539 1.00 93.06 211 ARG A CA 1
ATOM 1674 C C . ARG A 1 211 ? 14.910 2.504 -13.822 1.00 93.06 211 ARG A C 1
ATOM 1676 O O . ARG A 1 211 ? 15.453 3.099 -14.755 1.00 93.06 211 ARG A O 1
ATOM 1683 N N . ASN A 1 212 ? 13.654 2.066 -13.896 1.00 93.75 212 ASN A N 1
ATOM 1684 C CA . ASN A 1 212 ? 12.832 2.207 -15.090 1.00 93.75 212 ASN A CA 1
ATOM 1685 C C . ASN A 1 212 ? 11.553 3.014 -14.817 1.00 93.75 212 ASN A C 1
ATOM 1687 O O . ASN A 1 212 ? 10.999 3.032 -13.721 1.00 93.75 212 ASN A O 1
ATOM 1691 N N . LYS A 1 213 ? 11.053 3.704 -15.849 1.00 94.06 213 LYS A N 1
ATOM 1692 C CA . LYS A 1 213 ? 9.911 4.625 -15.706 1.00 94.06 213 LYS A CA 1
ATOM 1693 C C . LYS A 1 213 ? 8.622 3.922 -15.266 1.00 94.06 213 LYS A C 1
ATOM 1695 O O . LYS A 1 213 ? 7.808 4.531 -14.580 1.00 94.06 213 LYS A O 1
ATOM 1700 N N . LYS A 1 214 ? 8.414 2.670 -15.684 1.00 94.50 214 LYS A N 1
ATOM 1701 C CA . LYS A 1 214 ? 7.189 1.916 -15.386 1.00 94.50 214 LYS A CA 1
ATOM 1702 C C . LYS A 1 214 ? 7.157 1.452 -13.926 1.00 94.50 214 LYS A C 1
ATOM 1704 O O . LYS A 1 214 ? 6.128 1.604 -13.268 1.00 94.50 214 LYS A O 1
ATOM 1709 N N . GLY A 1 215 ? 8.293 0.978 -13.424 1.00 94.50 215 GLY A N 1
ATOM 1710 C CA . GLY A 1 215 ? 8.509 0.626 -12.026 1.00 94.50 215 GLY A CA 1
ATOM 1711 C C . GLY A 1 215 ? 8.415 1.856 -11.145 1.00 94.50 215 GLY A C 1
ATOM 1712 O O . GLY A 1 215 ? 7.703 1.827 -10.149 1.00 94.50 215 GLY A O 1
ATOM 1713 N N . GLN A 1 216 ? 9.002 2.978 -11.574 1.00 96.69 216 GLN A N 1
ATOM 1714 C CA . GLN A 1 216 ? 8.924 4.227 -10.817 1.00 96.69 216 GLN A CA 1
ATOM 1715 C C . GLN A 1 216 ? 7.482 4.712 -10.638 1.00 96.69 216 GLN A C 1
ATOM 1717 O O . GLN A 1 216 ? 7.134 5.191 -9.564 1.00 96.69 216 GLN A O 1
ATOM 1722 N N . ARG A 1 217 ? 6.630 4.572 -11.663 1.00 95.19 217 ARG A N 1
ATOM 1723 C CA . ARG A 1 217 ? 5.200 4.906 -11.557 1.00 95.19 217 ARG A CA 1
ATOM 1724 C C . ARG A 1 217 ? 4.476 4.007 -10.558 1.00 95.19 217 ARG A C 1
ATOM 1726 O O . ARG A 1 217 ? 3.762 4.523 -9.708 1.00 95.19 217 ARG A O 1
ATOM 1733 N N . PHE A 1 218 ? 4.686 2.692 -10.638 1.00 96.88 218 PHE A N 1
ATOM 1734 C CA . PHE A 1 218 ? 4.078 1.733 -9.710 1.00 96.88 218 PHE A CA 1
ATOM 1735 C C . PHE A 1 218 ? 4.493 1.999 -8.261 1.00 96.88 218 PHE A C 1
ATOM 1737 O O . PHE A 1 218 ? 3.634 2.142 -7.393 1.00 96.88 218 PHE A O 1
ATOM 1744 N N . LEU A 1 219 ? 5.797 2.147 -8.015 1.00 96.50 219 LEU A N 1
ATOM 1745 C CA . LEU A 1 219 ? 6.326 2.427 -6.683 1.00 96.50 219 LEU A CA 1
ATOM 1746 C C . LEU A 1 219 ? 5.813 3.762 -6.135 1.00 96.50 219 LEU A C 1
ATOM 1748 O O . LEU A 1 219 ? 5.390 3.803 -4.986 1.00 96.50 219 LEU A O 1
ATOM 1752 N N . ALA A 1 220 ? 5.773 4.819 -6.953 1.00 96.44 220 ALA A N 1
ATOM 1753 C CA . ALA A 1 220 ? 5.266 6.124 -6.529 1.00 96.44 220 ALA A CA 1
ATOM 1754 C C . ALA A 1 220 ? 3.774 6.089 -6.161 1.00 96.44 220 ALA A C 1
ATOM 1756 O O . ALA A 1 220 ? 3.373 6.701 -5.175 1.00 96.44 220 ALA A O 1
ATOM 1757 N N . VAL A 1 221 ? 2.944 5.362 -6.919 1.00 96.94 221 VAL A N 1
ATOM 1758 C CA . VAL A 1 221 ? 1.521 5.195 -6.577 1.00 96.94 221 VAL A CA 1
ATOM 1759 C C . VAL A 1 221 ? 1.372 4.480 -5.234 1.00 96.94 221 VAL A C 1
ATOM 1761 O O . VAL A 1 221 ? 0.642 4.963 -4.369 1.00 96.94 221 VAL A O 1
ATOM 1764 N N . CYS A 1 222 ? 2.097 3.378 -5.027 1.00 97.50 222 CYS A N 1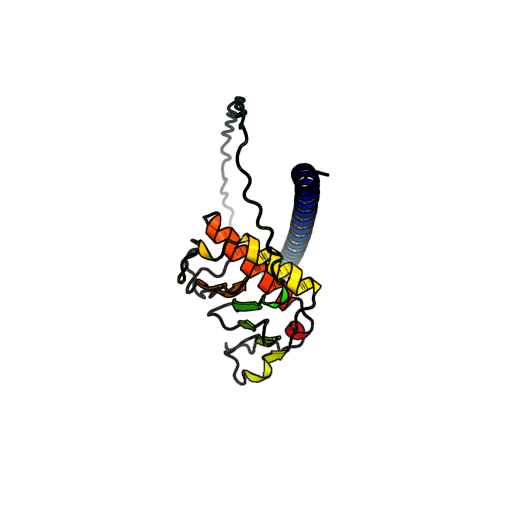
ATOM 1765 C CA . CYS A 1 222 ? 2.094 2.665 -3.750 1.00 97.50 222 CYS A CA 1
ATOM 1766 C C . CYS A 1 222 ? 2.576 3.558 -2.595 1.00 97.50 222 CYS A C 1
ATOM 1768 O O . CYS A 1 222 ? 1.922 3.598 -1.557 1.00 97.50 222 CYS A O 1
ATOM 1770 N N . GLU A 1 223 ? 3.663 4.312 -2.781 1.00 96.62 223 GLU A N 1
ATOM 1771 C CA . GLU A 1 223 ? 4.202 5.244 -1.781 1.00 96.62 223 GLU A CA 1
ATOM 1772 C C . GLU A 1 223 ? 3.170 6.302 -1.378 1.00 96.62 223 GLU A C 1
ATOM 1774 O O . GLU A 1 223 ? 2.916 6.494 -0.191 1.00 96.62 223 GLU A O 1
ATOM 1779 N N . ILE A 1 224 ? 2.513 6.937 -2.353 1.00 96.88 224 ILE A N 1
ATOM 1780 C CA . ILE A 1 224 ? 1.494 7.965 -2.105 1.00 96.88 224 ILE A CA 1
ATOM 1781 C C . ILE A 1 224 ? 0.314 7.397 -1.306 1.00 96.88 224 ILE A C 1
ATOM 1783 O O . ILE A 1 224 ? -0.170 8.047 -0.374 1.00 96.88 224 ILE A O 1
ATOM 1787 N N . ILE A 1 225 ? -0.153 6.192 -1.651 1.00 97.19 225 ILE A N 1
ATOM 1788 C CA . ILE A 1 225 ? -1.233 5.520 -0.916 1.00 97.19 225 ILE A CA 1
ATOM 1789 C C . ILE A 1 225 ? -0.787 5.233 0.521 1.00 97.19 225 ILE A C 1
ATOM 1791 O O . ILE A 1 225 ? -1.488 5.611 1.463 1.00 97.19 225 ILE A O 1
ATOM 1795 N N . CYS A 1 226 ? 0.390 4.624 0.694 1.00 96.00 226 CYS A N 1
ATOM 1796 C CA . CYS A 1 226 ? 0.974 4.337 2.002 1.00 96.00 226 CYS A CA 1
ATOM 1797 C C . CYS A 1 226 ? 1.076 5.602 2.860 1.00 96.00 226 CYS A C 1
ATOM 1799 O O . CYS A 1 226 ? 0.570 5.627 3.980 1.00 96.00 226 CYS A O 1
ATOM 1801 N N . ASP A 1 227 ? 1.685 6.667 2.342 1.00 95.94 227 ASP A N 1
ATOM 1802 C CA . ASP A 1 227 ? 1.895 7.920 3.071 1.00 95.94 227 ASP A CA 1
ATOM 1803 C C . ASP A 1 227 ? 0.577 8.550 3.519 1.00 95.94 227 ASP A C 1
ATOM 1805 O O . ASP A 1 227 ? 0.457 9.016 4.659 1.00 95.94 227 ASP A O 1
ATOM 1809 N N . ARG A 1 228 ? -0.437 8.529 2.650 1.00 96.19 228 ARG A N 1
ATOM 1810 C CA . ARG A 1 228 ? -1.757 9.082 2.962 1.00 96.19 228 ARG A CA 1
ATOM 1811 C C . ARG A 1 228 ? -2.473 8.255 4.032 1.00 96.19 228 ARG A C 1
ATOM 1813 O O . ARG A 1 228 ? -2.998 8.841 4.979 1.00 96.19 228 ARG A O 1
ATOM 1820 N N . LEU A 1 229 ? -2.404 6.922 3.965 1.00 96.62 229 LEU A N 1
ATOM 1821 C CA . LEU A 1 229 ? -2.941 6.025 5.001 1.00 96.62 229 LEU A CA 1
ATOM 1822 C C . LEU A 1 229 ? -2.203 6.182 6.340 1.00 96.62 229 LEU A C 1
ATOM 1824 O O . LEU A 1 229 ? -2.837 6.305 7.389 1.00 96.62 229 LEU A O 1
ATOM 1828 N N . MET A 1 230 ? -0.870 6.260 6.322 1.00 94.69 230 MET A N 1
ATOM 1829 C CA . MET A 1 230 ? -0.049 6.435 7.527 1.00 94.69 230 MET A CA 1
ATOM 1830 C C . MET A 1 230 ? -0.209 7.824 8.167 1.00 94.69 230 MET A C 1
ATOM 1832 O O . MET A 1 230 ? 0.074 8.022 9.355 1.00 94.69 230 MET A O 1
ATOM 1836 N N . ALA A 1 231 ? -0.679 8.812 7.403 1.00 95.81 231 ALA A N 1
ATOM 1837 C CA . ALA A 1 231 ? -0.964 10.148 7.908 1.00 95.81 231 ALA A CA 1
ATOM 1838 C C . ALA A 1 231 ? -2.282 10.243 8.700 1.00 95.81 231 ALA A C 1
ATOM 1840 O O . ALA A 1 231 ? -2.456 11.230 9.433 1.00 95.81 231 ALA A O 1
ATOM 1841 N N . THR A 1 232 ? -3.168 9.246 8.596 1.00 95.94 232 THR A N 1
ATOM 1842 C CA . THR A 1 232 ? -4.475 9.209 9.276 1.00 95.94 232 THR A CA 1
ATOM 1843 C C . THR A 1 232 ? -4.337 9.189 10.800 1.00 95.94 232 TH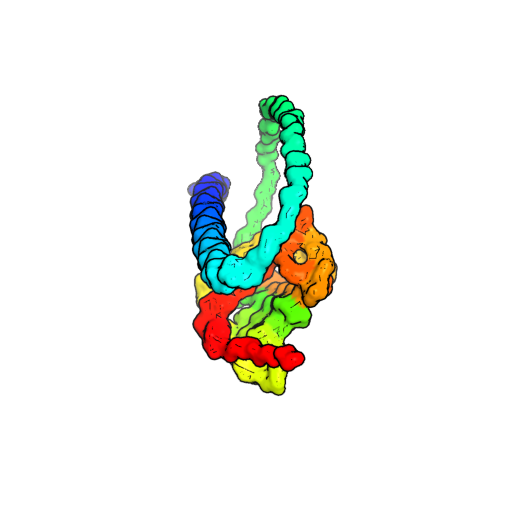R A C 1
ATOM 1845 O O . THR A 1 232 ? -3.296 8.828 11.362 1.00 95.94 232 THR A O 1
ATOM 1848 N N . LYS A 1 233 ? -5.389 9.621 11.505 1.00 96.62 233 LYS A N 1
ATOM 1849 C CA . LYS A 1 233 ? -5.397 9.592 12.979 1.00 96.62 233 LYS A CA 1
ATOM 1850 C C . LYS A 1 233 ? -5.507 8.157 13.481 1.00 96.62 233 LYS A C 1
ATOM 1852 O O . LYS A 1 233 ? -4.893 7.822 14.486 1.00 96.62 233 LYS A O 1
ATOM 1857 N N . GLU A 1 234 ? -6.251 7.341 12.751 1.00 96.06 234 GLU A N 1
ATOM 1858 C CA . GLU A 1 234 ? -6.498 5.924 12.958 1.00 96.06 234 GLU A CA 1
ATOM 1859 C C . GLU A 1 234 ? -5.168 5.167 12.966 1.00 96.06 234 GLU A C 1
ATOM 1861 O O . GLU A 1 234 ? -4.833 4.546 13.974 1.00 96.06 234 GLU A O 1
ATOM 1866 N N . TRP A 1 235 ? -4.338 5.335 11.929 1.00 94.88 235 TRP A N 1
ATOM 1867 C CA . TRP A 1 235 ? -2.999 4.740 11.888 1.00 94.88 235 TRP A CA 1
ATOM 1868 C C . TRP A 1 235 ? -2.111 5.199 13.047 1.00 94.88 235 TRP A C 1
ATOM 1870 O O . TRP A 1 235 ? -1.469 4.392 13.718 1.00 94.88 235 TRP A O 1
ATOM 1880 N N . LYS A 1 236 ? -2.084 6.510 13.309 1.00 94.50 236 LYS A N 1
ATOM 1881 C CA . LYS A 1 236 ? -1.257 7.104 14.373 1.00 94.50 236 LYS A CA 1
ATOM 1882 C C . LYS A 1 236 ? -1.717 6.730 15.782 1.00 94.50 236 LYS A C 1
ATOM 1884 O O . LYS A 1 236 ? -0.951 6.912 16.723 1.00 94.50 236 LYS A O 1
ATOM 1889 N N . SER A 1 237 ? -2.955 6.261 15.936 1.00 94.12 237 SER A N 1
ATOM 1890 C CA . SER A 1 237 ? -3.501 5.809 17.218 1.00 94.12 237 SER A CA 1
ATOM 1891 C C . SER A 1 237 ? -3.113 4.373 17.564 1.00 94.12 237 SER A C 1
ATOM 1893 O O . SER A 1 237 ? -3.164 4.008 18.738 1.00 94.12 237 SER A O 1
ATOM 1895 N N . LEU A 1 238 ? -2.705 3.578 16.567 1.00 92.12 238 LEU A N 1
ATOM 1896 C CA . LEU A 1 238 ? -2.251 2.209 16.780 1.00 92.12 238 LEU A CA 1
ATOM 1897 C C . LEU A 1 238 ? -0.910 2.190 17.530 1.00 92.12 238 LEU A C 1
ATOM 1899 O O . LEU A 1 238 ? -0.071 3.071 17.291 1.00 92.12 238 LEU A O 1
ATOM 1903 N N . PRO A 1 239 ? -0.669 1.179 18.388 1.00 89.38 239 PRO A N 1
ATOM 1904 C CA . PRO A 1 239 ? 0.567 1.065 19.151 1.00 89.38 239 PRO A CA 1
ATOM 1905 C C . PRO A 1 239 ? 1.810 1.164 18.264 1.00 89.38 239 PRO A C 1
ATOM 1907 O O . PRO A 1 239 ? 1.809 0.776 17.091 1.00 89.38 239 PRO A O 1
ATOM 1910 N N . GLU A 1 240 ? 2.891 1.713 18.814 1.00 83.12 240 GLU A N 1
ATOM 1911 C CA . GLU A 1 240 ? 4.190 1.597 18.157 1.00 83.12 240 GLU A CA 1
ATOM 1912 C C . GLU A 1 240 ? 4.648 0.147 18.163 1.00 83.12 240 GLU A C 1
ATOM 1914 O O . GLU A 1 240 ? 4.328 -0.595 19.088 1.00 83.12 240 GLU A O 1
ATOM 1919 N N . TYR A 1 241 ? 5.387 -0.237 17.121 1.00 71.69 241 TYR A N 1
ATOM 1920 C CA . TYR A 1 241 ? 5.885 -1.597 16.961 1.00 71.69 241 TYR A CA 1
ATOM 1921 C C . TYR A 1 241 ? 6.518 -2.106 18.258 1.00 71.69 241 TYR A C 1
ATOM 1923 O O . TYR A 1 241 ? 7.469 -1.506 18.776 1.00 71.69 241 TYR A O 1
ATOM 1931 N N . GLU A 1 242 ? 6.025 -3.245 18.743 1.00 63.50 242 GLU A N 1
ATOM 1932 C CA . GLU A 1 242 ? 6.779 -4.080 19.668 1.00 63.50 242 GLU A CA 1
ATOM 1933 C C . GLU A 1 242 ? 8.147 -4.336 19.032 1.00 63.50 242 GLU A C 1
ATOM 1935 O O . GLU A 1 242 ? 8.258 -4.933 17.960 1.00 63.50 242 GLU A O 1
ATOM 1940 N N . LYS A 1 243 ? 9.215 -3.824 19.650 1.00 51.94 243 LYS A N 1
ATOM 1941 C CA . LYS A 1 243 ? 10.565 -4.193 19.236 1.00 51.94 243 LYS A CA 1
ATOM 1942 C C . LYS A 1 243 ? 10.706 -5.694 19.462 1.00 51.94 243 LYS A C 1
ATOM 1944 O O . LYS A 1 243 ? 10.897 -6.118 20.592 1.00 51.94 243 LYS A O 1
ATOM 1949 N N . LEU A 1 244 ? 10.669 -6.478 18.391 1.00 46.03 244 LEU A N 1
ATOM 1950 C CA . LEU A 1 244 ? 10.958 -7.916 18.427 1.00 46.03 244 LEU A CA 1
ATOM 1951 C C . LEU A 1 244 ? 12.466 -8.228 18.500 1.00 46.03 244 LEU A C 1
ATOM 1953 O O . LEU A 1 244 ? 12.879 -9.349 18.227 1.00 46.03 244 LEU A O 1
ATOM 1957 N N . TYR A 1 245 ? 13.297 -7.256 18.885 1.00 40.12 245 TYR A N 1
ATOM 1958 C CA . TYR A 1 245 ? 14.733 -7.453 19.059 1.00 40.12 245 TYR A CA 1
ATOM 1959 C C . TYR A 1 245 ? 15.146 -7.039 20.476 1.00 40.12 245 TYR A C 1
ATOM 1961 O O . TYR A 1 245 ? 15.314 -5.845 20.746 1.00 40.12 245 TYR A O 1
ATOM 1969 N N . ASP A 1 246 ? 15.276 -8.045 21.347 1.00 33.12 246 ASP A N 1
ATOM 1970 C CA . ASP A 1 246 ? 16.218 -8.045 22.478 1.00 33.12 246 ASP A CA 1
ATOM 1971 C C . ASP A 1 246 ? 17.646 -8.306 21.964 1.00 33.12 246 ASP A C 1
ATOM 1973 O O . ASP A 1 246 ? 17.808 -9.167 21.064 1.00 33.12 246 ASP A O 1
#

Radius of gyration: 26.94 Å; chains: 1; bounding box: 78×36×72 Å

Sequence (246 aa):
MKKEDLFESIGEIKDEYVEEAHKECIVKKKRNNAWMKYISTVAGIAALFAVIVIFGKYVKYMPETRKDEIAIPESEMADTDVMPEADDMSPEYDGDSADESGELYDKEEFSFSLTWGCYGVSSYDSKTGKLIKTTDATNPEDYVTDYQLTDEDKEYFYDLISLLDINSYPDEYDPDNGESTPSMTLILSVNIDGMQKTIKAEDIALSYDSRNKKGQRFLAVCEIICDRLMATKEWKSLPEYEKLYD